Protein AF-A0A524HFK1-F1 (afdb_monomer)

Solvent-accessible surface area (backbone atoms only — not comparable to full-atom values): 11883 Å² total; per-residue (Å²): 108,68,70,57,52,46,50,48,20,26,49,48,4,41,74,68,62,32,41,13,15,41,32,37,36,52,32,77,39,98,92,37,59,93,78,27,61,39,27,43,32,50,29,29,48,73,82,58,77,91,47,66,87,55,83,36,43,26,24,69,42,85,96,58,79,67,44,73,52,61,84,65,45,47,56,31,58,57,32,25,71,80,51,59,68,88,47,64,41,68,42,72,58,85,46,30,89,52,48,65,49,70,30,32,48,41,22,19,33,38,53,37,38,34,14,34,37,86,27,29,41,44,80,43,63,42,26,46,28,21,82,82,66,64,70,87,46,100,88,62,88,67,92,76,80,38,50,54,28,20,52,62,73,44,27,76,70,67,58,13,48,24,70,30,32,78,36,46,90,54,32,29,31,41,35,64,25,46,62,48,33,32,80,39,53,32,66,64,47,50,57,27,40,79,69,58,28,29,29,82,77,48,52,62,78,38,62,88,58,49,43,35,46,38,49,73,73,49,44,76,48,83,130

Secondary structure (DSSP, 8-state):
-HHHHHHHHHHHHHHHTS-EEEEEEEPP-TT-GGGSPEEEEEEEE---GGGTTSTTEEEEPTT---EEPPTTEEEE-SEEE-S-TTS--EEE--SGGGSSSHHHHHHHT-EEEEE-TTS-EE--EEEE--TT-----TT-------SSEE-HHHHHTTS-SEE-S-BGGGTBS-EEPPSEEEEEEHHHHHHHHHTT-TTTTTGGGGGGG-EEE-TTT--EE--

Foldseek 3Di:
DVQVQLLVQLVCLQVVQFKKWWKWAFWDDPVARLVTWIWTFIKTDDPDPVCVVVVAEIEGDPPDDTHTDDNQKAKFAQWFADDDQVDADIDGNDALVQQLDQLSVRQRRTAIWMAHNLSFTDFGKHWYAQPVSDAPDPVDPDPRQRQDEYDPVCSVVNSHTYYTANCVVSNRHIHTHDFKMFMDRSVQQVVCNVVSRNCPRDVVVCPVVIFGADRGNRGTDDD

Nearest PDB structures (foldseek):
  3mx9-assembly1_A  TM=4.654E-01  e=2.182E+00  Chlamydomonas reinhardtii
  3mxa-assembly1_A  TM=4.447E-01  e=2.793E+00  Chlamydomonas reinhardtii
  6bch-assembly4_L  TM=4.814E-01  e=4.044E+00  Leptographium truncatum
  6uvw-assembly2_D  TM=3.886E-01  e=2.971E+00  synthetic construct
  6uwh-assembly1_A  TM=3.329E-01  e=1.603E+00  synthetic construct

Structure (mmCIF, N/CA/C/O backbone):
data_AF-A0A524HFK1-F1
#
_entry.id   AF-A0A524HFK1-F1
#
loop_
_atom_site.group_PDB
_atom_site.id
_atom_site.type_symbol
_atom_site.label_atom_id
_atom_site.label_alt_id
_atom_site.label_comp_id
_atom_site.label_asym_id
_atom_site.label_entity_id
_atom_site.label_seq_id
_atom_site.pdbx_PDB_ins_code
_atom_site.Cartn_x
_atom_site.Cartn_y
_atom_site.Cartn_z
_atom_site.occupancy
_atom_site.B_iso_or_equiv
_atom_site.auth_seq_id
_atom_site.auth_comp_id
_atom_site.auth_asym_id
_atom_site.auth_atom_id
_atom_site.pdbx_PDB_model_num
ATOM 1 N N . MET A 1 1 ? 3.433 -14.443 6.629 1.00 89.56 1 MET A N 1
ATOM 2 C CA . MET A 1 1 ? 3.308 -13.990 5.228 1.00 89.56 1 MET A CA 1
ATOM 3 C C . MET A 1 1 ? 3.997 -12.644 5.014 1.00 89.56 1 MET A C 1
ATOM 5 O O . MET A 1 1 ? 5.022 -12.639 4.350 1.00 89.56 1 MET A O 1
ATOM 9 N N . ILE A 1 2 ? 3.539 -11.553 5.648 1.00 94.19 2 ILE A N 1
ATOM 10 C CA . ILE A 1 2 ? 4.132 -10.204 5.494 1.00 94.19 2 ILE A CA 1
ATOM 11 C C . ILE A 1 2 ? 5.648 -10.192 5.742 1.00 94.19 2 ILE A C 1
ATOM 13 O O . ILE A 1 2 ? 6.402 -9.737 4.892 1.00 94.19 2 ILE A O 1
ATOM 17 N N . SER A 1 3 ? 6.121 -10.795 6.840 1.00 93.00 3 SER A N 1
ATOM 18 C CA . SER A 1 3 ? 7.566 -10.887 7.116 1.00 93.00 3 SER A CA 1
ATOM 19 C C . SER A 1 3 ? 8.365 -11.542 5.982 1.00 93.00 3 SER A C 1
ATOM 21 O O . SER A 1 3 ? 9.475 -11.107 5.709 1.00 93.00 3 SER A O 1
ATOM 23 N N . ALA A 1 4 ? 7.819 -12.567 5.320 1.00 94.31 4 ALA A N 1
ATOM 24 C CA . ALA A 1 4 ? 8.507 -13.257 4.230 1.00 94.31 4 ALA A CA 1
ATOM 25 C C . ALA A 1 4 ? 8.547 -12.401 2.955 1.00 94.31 4 ALA A C 1
ATOM 27 O O . ALA A 1 4 ? 9.568 -12.380 2.267 1.00 94.31 4 ALA A O 1
ATOM 28 N N . ALA A 1 5 ? 7.475 -11.652 2.672 1.00 96.38 5 ALA A N 1
ATOM 29 C CA . ALA A 1 5 ? 7.456 -10.680 1.582 1.00 96.38 5 ALA A CA 1
ATOM 30 C C . ALA A 1 5 ? 8.501 -9.578 1.816 1.00 96.38 5 ALA A C 1
ATOM 32 O O . ALA A 1 5 ? 9.304 -9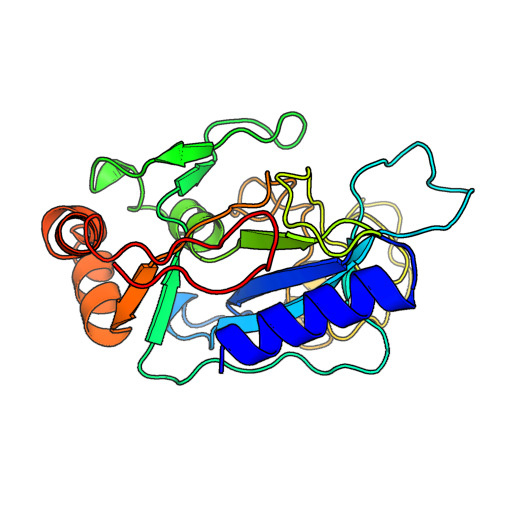.296 0.934 1.00 96.38 5 ALA A O 1
ATOM 33 N N . LEU A 1 6 ? 8.589 -9.034 3.033 1.00 96.44 6 LEU A N 1
ATOM 34 C CA . LEU A 1 6 ? 9.603 -8.032 3.378 1.00 96.44 6 LEU A CA 1
ATOM 35 C C . LEU A 1 6 ? 11.034 -8.573 3.244 1.00 96.44 6 LEU A C 1
ATOM 37 O O . LEU A 1 6 ? 11.890 -7.905 2.668 1.00 96.44 6 LEU A O 1
ATOM 41 N N . THR A 1 7 ? 11.297 -9.802 3.705 1.00 95.62 7 THR A N 1
ATOM 42 C CA . THR A 1 7 ? 12.600 -10.456 3.495 1.00 95.62 7 THR A CA 1
ATOM 43 C C . THR A 1 7 ? 12.908 -10.630 2.007 1.00 95.62 7 THR A C 1
ATOM 45 O O . THR A 1 7 ? 14.026 -10.350 1.584 1.00 95.62 7 THR A O 1
ATOM 48 N N . THR A 1 8 ? 11.920 -11.031 1.205 1.00 96.94 8 THR A N 1
ATOM 49 C CA . THR A 1 8 ? 12.081 -11.209 -0.245 1.00 96.94 8 THR A CA 1
ATOM 50 C C . THR A 1 8 ? 12.392 -9.881 -0.933 1.00 96.94 8 THR A C 1
ATOM 52 O O . THR A 1 8 ? 13.359 -9.805 -1.684 1.00 96.94 8 THR A O 1
ATOM 55 N N . ALA A 1 9 ? 11.661 -8.809 -0.617 1.00 97.50 9 ALA A N 1
ATOM 56 C CA . ALA A 1 9 ? 11.921 -7.476 -1.159 1.00 97.50 9 ALA A CA 1
ATOM 57 C C . ALA A 1 9 ? 13.320 -6.960 -0.792 1.00 97.50 9 ALA A C 1
ATOM 59 O O . ALA A 1 9 ? 14.032 -6.422 -1.638 1.00 97.50 9 ALA A O 1
ATOM 60 N N . ARG A 1 10 ? 13.764 -7.197 0.449 1.00 96.88 10 ARG A N 1
ATOM 61 C CA . ARG A 1 10 ? 15.135 -6.895 0.879 1.00 96.88 10 ARG A CA 1
ATOM 62 C C . ARG A 1 10 ? 16.174 -7.676 0.068 1.00 96.88 10 ARG A C 1
ATOM 64 O O . ARG A 1 10 ? 17.194 -7.108 -0.321 1.00 96.88 10 ARG A O 1
ATOM 71 N N . SER A 1 11 ? 15.931 -8.962 -0.186 1.00 96.50 11 SER A N 1
ATOM 72 C CA . SER A 1 11 ? 16.800 -9.794 -1.024 1.00 96.50 11 SER A CA 1
ATOM 73 C C . SER A 1 11 ? 16.834 -9.320 -2.477 1.00 96.50 11 SER A C 1
ATOM 75 O O . SER A 1 11 ? 17.915 -9.308 -3.059 1.00 96.50 11 SER A O 1
ATOM 77 N N . ILE A 1 12 ? 15.699 -8.891 -3.042 1.00 97.12 12 ILE A N 1
ATOM 78 C CA . ILE A 1 12 ? 15.621 -8.286 -4.381 1.00 97.12 12 ILE A CA 1
ATOM 79 C C . ILE A 1 12 ? 16.493 -7.028 -4.428 1.00 97.12 12 ILE A C 1
ATOM 81 O O . ILE A 1 12 ? 17.389 -6.950 -5.265 1.00 97.12 12 ILE A O 1
ATOM 85 N N . ALA A 1 13 ? 16.324 -6.107 -3.470 1.00 96.38 13 ALA A N 1
ATOM 86 C CA . ALA A 1 13 ? 17.104 -4.870 -3.411 1.00 96.38 13 ALA A CA 1
ATOM 87 C C . ALA A 1 13 ? 18.622 -5.136 -3.394 1.00 96.38 13 ALA A C 1
ATOM 89 O O . ALA A 1 13 ? 19.384 -4.539 -4.155 1.00 96.38 13 ALA A O 1
ATOM 90 N N . ALA A 1 14 ? 19.058 -6.085 -2.559 1.00 95.62 14 ALA A N 1
ATOM 91 C CA . ALA A 1 14 ? 20.465 -6.457 -2.443 1.00 95.62 14 ALA A CA 1
ATOM 92 C C . ALA A 1 14 ? 21.001 -7.196 -3.679 1.00 95.62 14 ALA A C 1
ATOM 94 O O . ALA A 1 14 ? 22.131 -6.956 -4.099 1.00 95.62 14 ALA A O 1
ATOM 95 N N . LYS A 1 15 ? 20.216 -8.096 -4.276 1.00 96.38 15 LYS A N 1
ATOM 96 C CA . LYS A 1 15 ? 20.636 -8.872 -5.451 1.00 96.38 15 LYS A CA 1
ATOM 97 C C . LYS A 1 15 ? 20.756 -7.993 -6.693 1.00 96.38 15 LYS A C 1
ATOM 99 O O . LYS A 1 15 ? 21.693 -8.155 -7.467 1.00 96.38 15 LYS A O 1
ATOM 104 N N . GLU A 1 16 ? 19.808 -7.086 -6.877 1.00 94.69 16 GLU A N 1
ATOM 105 C CA . GLU A 1 16 ? 19.698 -6.256 -8.078 1.00 94.69 16 GLU A CA 1
ATOM 106 C C . GLU A 1 16 ? 20.424 -4.915 -7.938 1.00 94.69 16 GLU A C 1
ATOM 108 O O . GLU A 1 16 ? 20.469 -4.144 -8.890 1.00 94.69 16 GLU A O 1
ATOM 113 N N . GLN A 1 17 ? 21.006 -4.639 -6.762 1.00 93.94 17 GLN A N 1
ATOM 114 C CA . GLN A 1 17 ? 21.729 -3.400 -6.462 1.00 93.94 17 GLN A CA 1
ATOM 115 C C . GLN A 1 17 ? 20.899 -2.138 -6.762 1.00 93.94 17 GLN A C 1
ATOM 117 O O . GLN A 1 17 ? 21.422 -1.110 -7.188 1.00 93.94 17 GLN A O 1
ATOM 122 N N . ARG A 1 18 ? 19.593 -2.202 -6.482 1.00 93.38 18 ARG A N 1
ATOM 123 C CA . ARG A 1 18 ? 18.634 -1.099 -6.650 1.00 93.38 18 ARG A CA 1
ATOM 124 C C . ARG A 1 18 ? 17.660 -1.044 -5.479 1.00 93.38 18 ARG A C 1
ATOM 126 O O . ARG A 1 18 ? 17.595 -1.964 -4.669 1.00 93.38 18 ARG A O 1
ATOM 133 N N . TYR A 1 19 ? 16.925 0.058 -5.355 1.00 95.88 19 TYR A N 1
ATOM 134 C CA . TYR A 1 19 ? 15.867 0.140 -4.350 1.00 95.88 19 TYR A CA 1
ATOM 135 C C . TYR A 1 19 ? 14.745 -0.831 -4.714 1.00 95.88 19 TYR A C 1
ATOM 137 O O . TYR A 1 19 ? 14.301 -0.850 -5.861 1.00 95.88 19 TYR A O 1
ATOM 145 N N . ALA A 1 20 ? 14.277 -1.607 -3.743 1.00 97.44 20 ALA A N 1
ATOM 146 C CA . ALA A 1 20 ? 13.122 -2.482 -3.905 1.00 97.44 20 ALA A CA 1
ATOM 147 C C . ALA A 1 20 ? 12.326 -2.578 -2.607 1.00 97.44 20 ALA A C 1
ATOM 149 O O . ALA A 1 20 ? 12.836 -2.279 -1.528 1.00 97.44 20 ALA A O 1
ATOM 150 N N . GLY A 1 21 ? 11.067 -2.973 -2.696 1.00 97.94 21 GLY A N 1
ATOM 151 C CA . GLY A 1 21 ? 10.149 -2.909 -1.576 1.00 97.94 21 GLY A CA 1
ATOM 152 C C . GLY A 1 21 ? 8.883 -3.717 -1.772 1.00 97.94 21 GLY A C 1
ATOM 153 O O . GLY A 1 21 ? 8.722 -4.447 -2.750 1.00 97.94 21 GLY A O 1
ATOM 154 N N . VAL A 1 22 ? 7.988 -3.571 -0.803 1.00 98.38 22 VAL A N 1
ATOM 155 C CA . VAL A 1 22 ? 6.629 -4.100 -0.865 1.00 98.38 22 VAL A CA 1
ATOM 156 C C . VAL A 1 22 ? 5.674 -2.925 -0.786 1.00 98.38 22 VAL A C 1
ATOM 158 O O . VAL A 1 22 ? 5.734 -2.156 0.174 1.00 98.38 22 VAL A O 1
ATOM 161 N N . ARG A 1 23 ? 4.791 -2.819 -1.774 1.00 98.50 23 ARG A N 1
ATOM 162 C CA . ARG A 1 23 ? 3.624 -1.950 -1.739 1.00 98.50 23 ARG A CA 1
ATOM 163 C C . ARG A 1 23 ? 2.412 -2.731 -1.267 1.00 98.50 23 ARG A C 1
ATOM 165 O O . ARG A 1 23 ? 2.153 -3.833 -1.744 1.00 98.50 23 ARG A O 1
ATOM 172 N N . PHE A 1 24 ? 1.668 -2.142 -0.352 1.00 98.50 24 PHE A N 1
ATOM 173 C CA . PHE A 1 24 ? 0.345 -2.586 0.039 1.00 98.50 24 PHE A CA 1
ATOM 174 C C . PHE A 1 24 ? -0.663 -1.760 -0.742 1.00 98.50 24 PHE A C 1
ATOM 176 O O . PHE A 1 24 ? -0.512 -0.548 -0.801 1.00 98.50 24 PHE A O 1
ATOM 183 N N . GLN A 1 25 ? -1.647 -2.395 -1.376 1.00 98.31 25 GLN A N 1
ATOM 184 C CA . GLN A 1 25 ? -2.718 -1.681 -2.075 1.00 98.31 25 GLN A CA 1
ATOM 185 C C . GLN A 1 25 ? -3.964 -2.563 -2.186 1.00 98.31 25 GLN A C 1
ATOM 187 O O . GLN A 1 25 ? -3.873 -3.782 -2.372 1.00 98.31 25 GLN A O 1
ATOM 192 N N . LEU A 1 26 ? -5.141 -1.951 -2.056 1.00 98.00 26 LEU A N 1
ATOM 193 C CA . LEU A 1 26 ? -6.420 -2.592 -2.358 1.00 98.00 26 LEU A CA 1
ATOM 194 C C . LEU A 1 26 ? -6.607 -2.686 -3.878 1.00 98.00 26 LEU A C 1
ATOM 196 O O . LEU A 1 26 ? -6.371 -1.719 -4.600 1.00 98.00 26 LEU A O 1
ATOM 200 N N . ALA A 1 27 ? -7.047 -3.844 -4.369 1.00 97.06 27 ALA A N 1
ATOM 201 C CA . ALA A 1 27 ? -7.456 -3.971 -5.766 1.00 97.06 27 ALA A CA 1
ATOM 202 C C . ALA A 1 27 ? -8.667 -3.071 -6.068 1.00 97.06 27 ALA A C 1
ATOM 204 O O . ALA A 1 27 ? -9.404 -2.659 -5.168 1.00 97.06 27 ALA A O 1
ATOM 205 N N . TYR A 1 28 ? -8.915 -2.788 -7.343 1.00 94.75 28 TYR A N 1
ATOM 206 C CA . TYR A 1 28 ? -10.147 -2.103 -7.717 1.00 94.75 28 TYR A CA 1
ATOM 207 C C . TYR A 1 28 ? -11.379 -2.989 -7.467 1.00 94.75 28 TYR A C 1
ATOM 209 O O . TYR A 1 28 ? -11.396 -4.177 -7.787 1.00 94.75 28 TYR A O 1
ATOM 217 N N . ASN A 1 29 ? -12.434 -2.397 -6.904 1.00 93.81 29 ASN A N 1
ATOM 218 C CA . ASN A 1 29 ? -13.744 -3.026 -6.789 1.00 93.81 29 ASN A CA 1
ATOM 219 C C . ASN A 1 29 ? -14.843 -1.966 -6.929 1.00 93.81 29 ASN A C 1
ATOM 221 O O . ASN A 1 29 ? -14.969 -1.072 -6.091 1.00 93.81 29 ASN A O 1
ATOM 225 N N . SER A 1 30 ? -15.667 -2.095 -7.970 1.00 91.25 30 SER A N 1
ATOM 226 C CA . SER A 1 30 ? -16.775 -1.175 -8.260 1.00 91.25 30 SER A CA 1
ATOM 227 C C . SER A 1 30 ? -17.871 -1.162 -7.186 1.00 91.25 30 SER A C 1
ATOM 229 O O . SER A 1 30 ? -18.665 -0.229 -7.136 1.00 91.25 30 SER A O 1
ATOM 231 N N . GLN A 1 31 ? -17.908 -2.164 -6.302 1.00 90.44 31 GLN A N 1
ATOM 232 C CA . GLN A 1 31 ? -18.875 -2.289 -5.206 1.00 90.44 31 GLN A CA 1
ATOM 233 C C . GLN A 1 31 ? -18.394 -1.678 -3.880 1.00 90.44 31 GLN A C 1
ATOM 235 O O . GLN A 1 31 ? -19.110 -1.780 -2.876 1.00 90.44 31 GLN A O 1
ATOM 240 N N . GLY A 1 32 ? -17.192 -1.091 -3.859 1.00 89.38 32 GLY A N 1
ATOM 241 C CA . GLY A 1 32 ? -16.603 -0.413 -2.704 1.00 89.38 32 GLY A CA 1
ATOM 242 C C . GLY A 1 32 ? -15.212 -0.938 -2.347 1.00 89.38 32 GLY A C 1
ATOM 243 O O . GLY A 1 32 ? -14.959 -2.145 -2.367 1.00 89.38 32 GLY A O 1
ATOM 244 N N . ILE A 1 33 ? -14.311 -0.028 -1.966 1.00 90.56 33 ILE A N 1
ATOM 245 C CA . ILE A 1 33 ? -12.891 -0.343 -1.756 1.00 90.56 33 ILE A CA 1
ATOM 246 C C . ILE A 1 33 ? -12.661 -1.333 -0.595 1.00 90.56 33 ILE A C 1
ATOM 248 O O . ILE A 1 33 ? -11.840 -2.240 -0.709 1.00 90.56 33 ILE A O 1
ATOM 252 N N . LEU A 1 34 ? -13.469 -1.278 0.473 1.00 91.94 34 LEU A N 1
ATOM 253 C CA . LEU A 1 34 ? -13.407 -2.242 1.587 1.00 91.94 34 LEU A CA 1
ATOM 254 C C . LEU A 1 34 ? -13.951 -3.635 1.250 1.00 91.94 34 LEU A C 1
ATOM 256 O O . LEU A 1 34 ? -13.807 -4.551 2.058 1.00 91.94 34 LEU A O 1
ATOM 260 N N . LYS A 1 35 ? -14.503 -3.855 0.055 1.00 92.69 35 LYS A N 1
ATOM 261 C CA . LYS A 1 35 ? -14.805 -5.205 -0.449 1.00 92.69 35 LYS A CA 1
ATOM 262 C C . LYS A 1 35 ? -13.656 -5.783 -1.279 1.00 92.69 35 LYS A C 1
ATOM 264 O O . LYS A 1 35 ? -13.660 -6.973 -1.582 1.00 92.69 35 LYS A O 1
ATOM 269 N N . ALA A 1 36 ? -12.676 -4.968 -1.668 1.00 95.88 36 ALA A N 1
ATOM 270 C CA . ALA A 1 36 ? -11.548 -5.408 -2.476 1.00 95.88 36 ALA A CA 1
ATOM 271 C C . ALA A 1 36 ? -10.479 -6.119 -1.644 1.00 95.88 36 ALA A C 1
ATOM 273 O O . ALA A 1 36 ? -10.143 -5.692 -0.546 1.00 95.88 36 ALA A O 1
ATOM 274 N N . SER A 1 37 ? -9.867 -7.175 -2.170 1.00 97.50 37 SER A N 1
ATOM 275 C CA . SER A 1 37 ? -8.711 -7.779 -1.496 1.00 97.50 37 SER A CA 1
ATOM 276 C C . SER A 1 37 ? -7.520 -6.810 -1.481 1.00 97.50 37 SER A C 1
ATOM 278 O O . SER A 1 37 ? -7.295 -6.096 -2.458 1.00 97.50 37 SER A O 1
ATOM 280 N N . GLN A 1 38 ? -6.762 -6.787 -0.381 1.00 98.25 38 GLN A N 1
ATOM 281 C CA . GLN A 1 38 ? -5.493 -6.058 -0.305 1.00 98.25 38 GLN A CA 1
ATOM 282 C C . GLN A 1 38 ? -4.353 -6.998 -0.686 1.00 98.25 38 GLN A C 1
ATOM 284 O O . GLN A 1 38 ? -4.383 -8.183 -0.349 1.00 98.25 38 GLN A O 1
ATOM 289 N N . TYR A 1 39 ? -3.352 -6.474 -1.379 1.00 98.69 39 TYR A N 1
ATOM 290 C CA . TYR A 1 39 ? -2.220 -7.246 -1.869 1.00 98.69 39 TYR A CA 1
ATOM 291 C C . TYR A 1 39 ? -0.906 -6.638 -1.407 1.00 98.69 39 TYR A C 1
ATOM 293 O O . TYR A 1 39 ? -0.810 -5.434 -1.191 1.00 98.69 39 TYR A O 1
ATOM 301 N N . MET A 1 40 ? 0.103 -7.494 -1.300 1.00 98.69 40 MET A N 1
ATOM 302 C CA . MET A 1 40 ? 1.511 -7.126 -1.261 1.00 98.69 40 MET A CA 1
ATOM 303 C C . MET A 1 40 ? 2.082 -7.253 -2.667 1.00 98.69 40 MET A C 1
ATOM 305 O O . MET A 1 40 ? 2.048 -8.332 -3.258 1.00 98.69 40 MET A O 1
ATOM 309 N N . ILE A 1 41 ? 2.619 -6.164 -3.189 1.00 98.69 41 ILE A N 1
ATOM 310 C CA . ILE A 1 41 ? 3.130 -6.066 -4.550 1.00 98.69 41 ILE A CA 1
ATOM 311 C C . ILE A 1 41 ? 4.613 -5.743 -4.443 1.00 98.69 41 ILE A C 1
ATOM 313 O O . ILE A 1 41 ? 4.993 -4.761 -3.805 1.00 98.69 41 ILE A O 1
ATOM 317 N N . PHE A 1 42 ? 5.464 -6.582 -5.024 1.00 98.56 42 PHE A N 1
ATOM 318 C CA . PHE A 1 42 ? 6.893 -6.302 -5.051 1.00 98.56 42 PHE A CA 1
ATOM 319 C C . PHE A 1 42 ? 7.156 -5.182 -6.038 1.00 98.56 42 PHE A C 1
ATOM 321 O O . PHE A 1 42 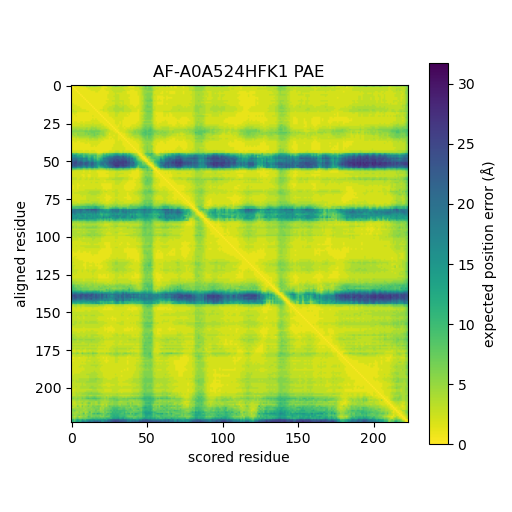? 6.758 -5.285 -7.194 1.00 98.56 42 PHE A O 1
ATOM 328 N N . ILE A 1 43 ? 7.825 -4.130 -5.577 1.00 98.25 43 ILE A N 1
ATOM 329 C CA . ILE A 1 43 ? 8.168 -2.979 -6.405 1.00 98.25 43 ILE A CA 1
ATOM 330 C C . ILE A 1 43 ? 9.671 -2.732 -6.399 1.00 98.25 43 ILE A C 1
ATOM 332 O O . ILE A 1 43 ? 10.335 -2.976 -5.391 1.00 98.25 43 ILE A O 1
ATOM 336 N N . HIS A 1 44 ? 10.215 -2.222 -7.496 1.00 96.12 44 HIS A N 1
ATOM 337 C CA . HIS A 1 44 ? 11.598 -1.762 -7.569 1.00 96.12 44 HIS A CA 1
ATOM 338 C C . HIS A 1 44 ? 11.685 -0.420 -8.275 1.00 96.12 44 HIS A C 1
ATOM 340 O O . HIS A 1 44 ? 10.838 -0.077 -9.095 1.00 96.12 44 HIS A O 1
ATOM 346 N N . LYS A 1 45 ? 12.728 0.333 -7.945 1.00 92.75 45 LYS A N 1
ATOM 347 C CA . LYS A 1 45 ? 13.012 1.599 -8.603 1.00 92.75 45 LYS A CA 1
ATOM 348 C C . LYS A 1 45 ? 13.505 1.347 -10.027 1.00 92.75 45 LYS A C 1
ATOM 350 O O . LYS A 1 45 ? 14.284 0.410 -10.248 1.00 92.75 45 LYS A O 1
ATOM 355 N N . GLU A 1 46 ? 13.065 2.175 -10.966 1.00 82.69 46 GLU A N 1
ATOM 356 C CA . GLU A 1 46 ? 13.588 2.166 -12.332 1.00 82.69 46 GLU A CA 1
ATOM 357 C C . GLU A 1 46 ? 15.060 2.602 -12.353 1.00 82.69 46 GLU A C 1
ATOM 359 O O . GLU A 1 46 ? 15.486 3.486 -11.607 1.00 82.69 46 GLU A O 1
ATOM 364 N N . SER A 1 47 ? 15.850 1.954 -13.203 1.00 68.81 47 SER A N 1
ATOM 365 C CA . SER A 1 47 ? 17.274 2.248 -13.413 1.00 68.81 47 SER A CA 1
ATOM 366 C C . SER A 1 47 ? 17.557 2.859 -14.788 1.00 68.81 47 SER A C 1
ATOM 368 O O . SER A 1 47 ? 18.714 3.078 -15.139 1.00 68.81 47 SER A O 1
ATOM 370 N N . ASN A 1 48 ? 16.521 3.105 -15.590 1.00 62.72 48 ASN A N 1
ATOM 371 C CA . ASN A 1 48 ? 16.651 3.628 -16.937 1.00 62.72 48 ASN A CA 1
ATOM 372 C C . ASN A 1 48 ? 17.221 5.064 -16.930 1.00 62.72 48 ASN A C 1
ATOM 374 O O . ASN A 1 48 ? 16.562 5.989 -16.447 1.00 62.72 48 ASN A O 1
ATOM 378 N N . PRO A 1 49 ? 18.394 5.289 -17.557 1.00 54.25 49 PRO A N 1
ATOM 379 C CA . PRO A 1 49 ? 19.047 6.598 -17.619 1.00 54.25 49 PRO A CA 1
ATOM 380 C C . PRO A 1 49 ? 18.204 7.694 -18.288 1.00 54.25 49 PRO A C 1
ATOM 382 O O . PRO A 1 49 ? 18.481 8.877 -18.114 1.00 54.25 49 PRO A O 1
ATOM 385 N N . LYS A 1 50 ? 17.180 7.329 -19.076 1.00 52.75 50 LYS A N 1
ATOM 386 C CA . LYS A 1 50 ? 16.256 8.295 -19.695 1.00 52.75 50 LYS A CA 1
ATOM 387 C C . LYS A 1 50 ? 15.330 8.974 -18.681 1.00 52.75 50 LYS A C 1
ATOM 389 O O . LYS A 1 50 ? 14.852 10.069 -18.963 1.00 52.75 50 LYS A O 1
ATOM 394 N N . TYR A 1 51 ? 15.105 8.345 -17.528 1.00 52.41 51 TYR A N 1
ATOM 395 C CA . TYR A 1 51 ? 14.217 8.813 -16.461 1.00 52.41 51 TYR A CA 1
ATOM 396 C C . TYR A 1 51 ? 14.989 9.174 -15.185 1.00 52.41 51 TYR A C 1
ATOM 398 O O . TYR A 1 51 ? 14.387 9.342 -14.133 1.00 52.41 51 TYR A O 1
ATOM 406 N N . ASP A 1 52 ? 16.313 9.352 -15.265 1.00 47.22 52 ASP A N 1
ATOM 407 C CA . ASP A 1 52 ? 17.181 9.666 -14.114 1.00 47.22 52 ASP A CA 1
ATOM 408 C C . ASP A 1 52 ? 16.820 11.018 -13.442 1.00 47.22 52 ASP A C 1
ATOM 410 O O . ASP A 1 52 ? 17.221 11.308 -12.316 1.00 47.22 52 ASP A O 1
ATOM 414 N N . SER A 1 53 ? 15.998 11.843 -14.110 1.00 46.50 53 SER A N 1
ATOM 415 C CA . SER A 1 53 ? 15.384 13.065 -13.569 1.00 46.50 53 SER A CA 1
ATOM 416 C C . SER A 1 53 ? 14.036 12.853 -12.853 1.00 46.50 53 SER A C 1
ATOM 418 O O . SER A 1 53 ? 13.571 13.764 -12.167 1.00 46.50 53 SER A O 1
ATOM 420 N N . LEU A 1 54 ? 13.416 11.673 -12.964 1.00 54.84 54 LEU A N 1
ATOM 421 C CA . LEU A 1 54 ? 12.203 11.245 -12.254 1.00 54.84 54 LEU A CA 1
ATOM 422 C C . LEU A 1 54 ? 12.620 10.331 -11.091 1.00 54.84 54 LEU A C 1
ATOM 424 O O . LEU A 1 54 ? 12.418 9.120 -11.095 1.00 54.84 54 LEU A O 1
ATOM 428 N N . SER A 1 55 ? 13.267 10.928 -10.088 1.00 67.56 55 SER A N 1
ATOM 429 C CA . SER A 1 55 ? 14.083 10.242 -9.073 1.00 67.56 55 SER A CA 1
ATOM 430 C C . SER A 1 55 ? 13.370 9.220 -8.176 1.00 67.56 55 SER A C 1
ATOM 432 O O . SER A 1 55 ? 14.050 8.570 -7.380 1.00 67.56 55 SER A O 1
ATOM 434 N N . ASP A 1 56 ? 12.051 9.056 -8.291 1.00 84.31 56 ASP A N 1
ATOM 435 C CA . ASP A 1 56 ? 11.203 8.351 -7.322 1.00 84.31 56 ASP A CA 1
ATOM 436 C C . ASP A 1 56 ? 10.216 7.363 -7.969 1.00 84.31 56 ASP A C 1
ATOM 438 O O . ASP A 1 56 ? 9.248 6.967 -7.322 1.00 84.31 56 ASP A O 1
ATOM 442 N N . GLU A 1 57 ? 10.423 6.977 -9.232 1.00 90.25 57 GLU A N 1
ATOM 443 C CA . GLU A 1 57 ? 9.530 6.051 -9.940 1.00 90.25 57 GLU A CA 1
ATOM 444 C C . GLU A 1 57 ? 9.826 4.579 -9.622 1.00 90.25 57 GLU A C 1
ATOM 446 O O . GLU A 1 57 ? 10.976 4.126 -9.639 1.00 90.25 57 GLU A O 1
ATOM 451 N N . PHE A 1 58 ? 8.762 3.837 -9.314 1.00 94.62 58 PHE A N 1
ATOM 452 C CA . PHE A 1 58 ? 8.788 2.415 -8.997 1.00 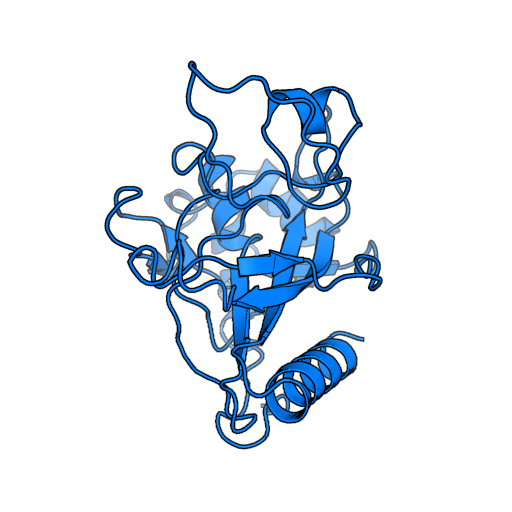94.62 58 PHE A CA 1
ATOM 453 C C . PHE A 1 58 ? 7.809 1.640 -9.884 1.00 94.62 58 PHE A C 1
ATOM 455 O O . PHE A 1 58 ? 6.714 2.116 -10.187 1.00 94.62 58 PHE A O 1
ATOM 462 N N . HIS A 1 59 ? 8.178 0.407 -10.216 1.00 94.31 59 HIS A N 1
ATOM 463 C CA . HIS A 1 59 ? 7.372 -0.522 -11.010 1.00 94.31 59 HIS A CA 1
ATOM 464 C C . HIS A 1 59 ? 7.227 -1.852 -10.288 1.00 94.31 59 HIS A C 1
ATOM 466 O O . HIS A 1 59 ? 8.029 -2.172 -9.406 1.00 94.31 59 HIS A O 1
ATOM 472 N N . ALA A 1 60 ? 6.214 -2.632 -10.665 1.00 96.81 60 ALA A N 1
ATOM 473 C CA . ALA A 1 60 ? 6.107 -4.015 -10.222 1.00 96.81 60 ALA A CA 1
ATOM 474 C C . ALA A 1 60 ? 7.340 -4.818 -10.672 1.00 96.81 60 ALA A C 1
ATOM 476 O O . ALA A 1 60 ? 7.798 -4.666 -11.801 1.00 96.81 60 ALA A O 1
ATOM 477 N N . VAL A 1 61 ? 7.868 -5.678 -9.799 1.00 96.19 61 VAL A N 1
ATOM 478 C CA . VAL A 1 61 ? 8.966 -6.586 -10.159 1.00 96.19 61 VAL A CA 1
ATOM 479 C C . VAL A 1 61 ? 8.477 -7.598 -11.189 1.00 96.19 61 VAL A C 1
ATOM 481 O O . VAL A 1 61 ? 7.523 -8.338 -10.941 1.00 96.19 61 VAL A O 1
ATOM 484 N N . ASP A 1 62 ? 9.169 -7.655 -12.326 1.00 92.69 62 ASP A N 1
ATOM 485 C CA . ASP A 1 62 ? 8.843 -8.566 -13.418 1.00 92.69 62 ASP A CA 1
ATOM 486 C C . ASP A 1 62 ? 8.800 -10.030 -12.963 1.00 92.69 62 ASP A C 1
ATOM 488 O O . ASP A 1 62 ? 9.686 -10.531 -12.266 1.00 92.69 62 ASP A O 1
ATOM 492 N N . GLY A 1 63 ? 7.759 -10.739 -13.403 1.00 93.94 63 GLY A N 1
ATOM 493 C CA . GLY A 1 63 ? 7.592 -12.167 -13.137 1.00 93.94 63 GLY A CA 1
ATOM 494 C C . GLY A 1 63 ? 7.219 -12.519 -11.694 1.00 93.94 63 GLY A C 1
ATOM 495 O O . GLY A 1 63 ? 7.207 -13.705 -11.365 1.00 93.94 63 GLY A O 1
ATOM 496 N N . ILE A 1 64 ? 6.909 -11.537 -10.837 1.00 96.12 64 ILE A N 1
ATOM 497 C CA . ILE A 1 64 ? 6.398 -11.786 -9.485 1.00 96.12 64 ILE A CA 1
ATOM 498 C C . ILE A 1 64 ? 4.950 -11.314 -9.376 1.00 96.12 64 ILE A C 1
ATOM 500 O O . ILE A 1 64 ? 4.658 -10.120 -9.413 1.00 96.12 64 ILE A O 1
ATOM 504 N N . GLU A 1 65 ? 4.038 -12.266 -9.192 1.00 96.56 65 GLU A N 1
ATOM 505 C CA . GLU A 1 65 ? 2.620 -11.966 -9.010 1.00 96.56 65 GLU A CA 1
ATOM 506 C C . GLU A 1 65 ? 2.339 -11.287 -7.652 1.00 96.56 65 GLU A C 1
ATOM 508 O O . GLU A 1 65 ? 2.968 -11.623 -6.637 1.00 96.56 65 GLU A O 1
ATOM 513 N N . PRO A 1 66 ? 1.362 -10.362 -7.591 1.00 98.19 66 PRO A N 1
ATOM 514 C CA . PRO A 1 66 ? 0.885 -9.787 -6.339 1.00 98.19 66 PRO A CA 1
ATOM 515 C C . PRO A 1 66 ? 0.400 -10.851 -5.347 1.00 98.19 66 PRO A C 1
ATOM 517 O O . PRO A 1 66 ? -0.425 -11.707 -5.663 1.00 98.19 66 PRO A O 1
ATOM 520 N N . LEU A 1 67 ? 0.840 -10.750 -4.094 1.00 98.31 67 LEU A N 1
ATOM 521 C CA . LEU A 1 67 ? 0.467 -11.681 -3.033 1.00 98.31 67 LEU A CA 1
ATOM 522 C C . LEU A 1 67 ? -0.761 -11.171 -2.275 1.00 98.31 67 LEU A C 1
ATOM 524 O O . LEU A 1 67 ? -0.676 -10.199 -1.521 1.00 98.31 67 LEU A O 1
ATOM 528 N N . LYS A 1 68 ? -1.902 -11.847 -2.437 1.00 98.25 68 LYS A N 1
ATOM 529 C CA . LYS A 1 68 ? -3.146 -11.527 -1.720 1.00 98.25 68 LYS A CA 1
ATOM 530 C C . LYS A 1 68 ? -2.969 -11.698 -0.206 1.00 98.25 68 LYS A C 1
ATOM 532 O O . LYS A 1 68 ? -2.530 -12.752 0.259 1.00 98.25 68 LYS A O 1
ATOM 537 N N . LEU A 1 69 ? -3.353 -10.685 0.571 1.00 97.88 69 LEU A N 1
ATOM 538 C CA . LEU A 1 69 ? -3.466 -10.806 2.025 1.00 97.88 69 LEU A CA 1
ATOM 539 C C . LEU A 1 69 ? -4.700 -11.644 2.410 1.00 97.88 69 LEU A C 1
ATOM 541 O O . LEU A 1 69 ? -5.695 -11.642 1.679 1.00 97.88 69 LEU A O 1
ATOM 545 N N . PRO A 1 70 ? -4.669 -12.352 3.557 1.00 97.44 70 PRO A N 1
ATOM 546 C CA . PRO A 1 70 ? -5.835 -13.066 4.071 1.00 97.44 70 PRO A CA 1
ATOM 547 C C . PRO A 1 70 ? -7.075 -12.170 4.163 1.00 97.44 70 PRO A C 1
ATOM 549 O O . PRO A 1 70 ? -6.986 -11.022 4.587 1.00 97.44 70 PRO A O 1
ATOM 552 N N . GLU A 1 71 ? -8.246 -12.711 3.824 1.00 95.19 71 GLU A N 1
ATOM 553 C CA . GLU A 1 71 ? -9.493 -11.931 3.753 1.00 95.19 71 GLU A CA 1
ATOM 554 C C . GLU A 1 71 ? -9.950 -11.380 5.106 1.00 95.19 71 GLU A C 1
ATOM 556 O O . GLU A 1 71 ? -10.680 -10.397 5.160 1.00 95.19 71 GLU A O 1
ATOM 561 N N . SER A 1 72 ? -9.499 -11.982 6.206 1.00 96.56 72 SER A N 1
ATOM 562 C CA . SER A 1 72 ? -9.804 -11.520 7.558 1.00 96.56 72 SER A CA 1
ATOM 563 C C . SER A 1 72 ? -8.995 -10.293 7.980 1.00 96.56 72 SER A C 1
ATOM 565 O O . SER A 1 72 ? -9.282 -9.736 9.038 1.00 96.56 72 SER A O 1
ATOM 567 N N . ILE A 1 73 ? -7.979 -9.885 7.208 1.00 96.50 73 ILE A N 1
ATOM 568 C CA . ILE A 1 73 ? -7.095 -8.781 7.582 1.00 96.50 73 ILE A CA 1
ATOM 569 C C . ILE A 1 73 ? -7.026 -7.679 6.526 1.00 96.50 73 ILE A C 1
ATOM 571 O O . ILE A 1 73 ? -7.293 -7.875 5.339 1.00 96.50 73 ILE A O 1
ATOM 575 N N . ILE A 1 74 ? -6.623 -6.505 6.991 1.00 97.38 74 ILE A N 1
ATOM 576 C CA . ILE A 1 74 ? -6.157 -5.382 6.182 1.00 97.38 74 ILE A CA 1
ATOM 577 C C . ILE A 1 74 ? -5.021 -4.704 6.948 1.00 97.38 74 ILE A C 1
ATOM 579 O O . ILE A 1 74 ? -4.983 -4.764 8.176 1.00 97.38 74 ILE A O 1
ATOM 583 N N . VAL A 1 75 ? -4.069 -4.101 6.249 1.00 97.50 75 VAL A N 1
ATOM 584 C CA . VAL A 1 75 ? -2.998 -3.317 6.864 1.00 97.50 75 VAL A CA 1
ATOM 585 C C . VAL A 1 75 ? -3.128 -1.849 6.498 1.00 97.50 75 VAL A C 1
ATOM 587 O O . VAL A 1 75 ? -3.544 -1.510 5.389 1.00 97.50 75 VAL A O 1
ATOM 590 N N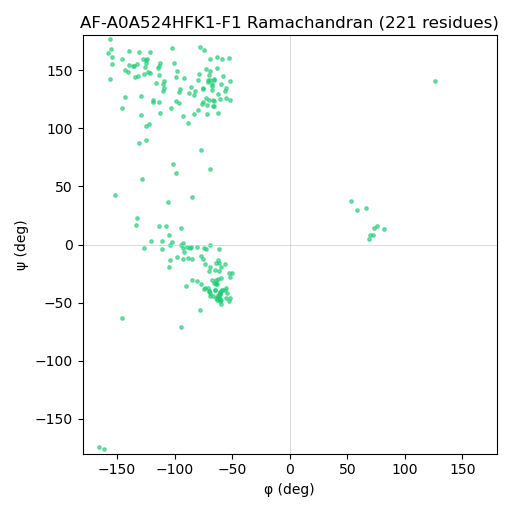 . THR A 1 76 ? -2.758 -0.990 7.438 1.00 96.38 76 THR A N 1
ATOM 591 C CA . THR A 1 76 ? -2.746 0.467 7.280 1.00 96.38 76 THR A CA 1
ATOM 592 C C . THR A 1 76 ? -1.511 1.044 7.956 1.00 96.38 76 THR A C 1
ATOM 594 O O . THR A 1 76 ? -1.026 0.493 8.948 1.00 96.38 76 THR A O 1
ATOM 597 N N . ASP A 1 77 ? -0.983 2.138 7.416 1.00 95.31 77 ASP A N 1
ATOM 598 C CA . ASP A 1 77 ? 0.133 2.870 8.014 1.00 95.31 77 ASP A CA 1
ATOM 599 C C . ASP A 1 77 ? -0.313 3.908 9.065 1.00 95.31 77 ASP A C 1
ATOM 601 O O . ASP A 1 77 ? 0.536 4.521 9.718 1.00 95.31 77 ASP A O 1
ATOM 605 N N . LEU A 1 78 ? -1.631 4.061 9.275 1.00 94.12 78 LEU A N 1
ATOM 606 C CA . LEU A 1 78 ? -2.274 5.051 10.149 1.00 94.12 78 LEU A CA 1
ATOM 607 C C . LEU A 1 78 ? -1.947 6.503 9.790 1.00 94.12 78 LEU A C 1
ATOM 609 O O . LEU A 1 78 ? -1.920 7.385 10.659 1.00 94.12 78 LEU A O 1
ATOM 613 N N . ARG A 1 79 ? -1.683 6.764 8.512 1.00 92.38 79 ARG A N 1
ATOM 614 C CA . ARG A 1 79 ? -1.435 8.106 7.999 1.00 92.38 79 ARG A CA 1
ATOM 615 C C . ARG A 1 79 ? -2.386 8.426 6.863 1.00 92.38 79 ARG A C 1
ATOM 617 O O . ARG A 1 79 ? -2.904 7.532 6.208 1.00 92.38 79 ARG A O 1
ATOM 624 N N . TYR A 1 80 ? -2.595 9.714 6.649 1.00 87.94 80 TYR A N 1
ATOM 625 C CA . TYR A 1 80 ? -3.307 10.231 5.493 1.00 87.94 80 TYR A CA 1
ATOM 626 C C . TYR A 1 80 ? -2.553 11.434 4.922 1.00 87.94 80 TYR A C 1
ATOM 628 O O . TYR A 1 80 ? -1.790 12.120 5.614 1.00 87.94 80 TYR A O 1
ATOM 636 N N . ARG A 1 81 ? -2.726 11.681 3.634 1.00 83.94 81 ARG A N 1
ATOM 637 C CA . ARG A 1 81 ? -2.007 12.699 2.881 1.00 83.94 81 ARG A CA 1
ATOM 638 C C . ARG A 1 81 ? -2.646 14.063 3.052 1.00 83.94 81 ARG A C 1
ATOM 640 O O . ARG A 1 81 ? -3.827 14.247 2.781 1.00 83.94 81 ARG A O 1
ATOM 647 N N . THR A 1 82 ? -1.825 15.046 3.416 1.00 74.25 82 THR A N 1
ATOM 648 C CA . THR A 1 82 ? -2.270 16.435 3.630 1.00 74.25 82 THR A CA 1
ATOM 649 C C . THR A 1 82 ? -1.751 17.412 2.579 1.00 74.25 82 THR A C 1
ATOM 651 O O . THR A 1 82 ? -2.102 18.591 2.594 1.00 74.25 82 THR A O 1
ATOM 654 N N . LYS A 1 83 ? -0.911 16.948 1.642 1.00 65.06 83 LYS A N 1
ATOM 655 C CA . LYS A 1 83 ? -0.248 17.786 0.630 1.00 65.06 83 LYS A CA 1
ATOM 656 C C . LYS A 1 83 ? -0.512 17.328 -0.809 1.00 65.06 83 LYS A C 1
ATOM 658 O O . LYS A 1 83 ? -0.880 16.188 -1.068 1.00 65.06 83 LYS A O 1
ATOM 663 N N . SER A 1 84 ? -0.309 18.270 -1.733 1.00 62.44 84 SER A N 1
ATOM 664 C CA . SER A 1 84 ? -0.420 18.113 -3.193 1.00 62.44 84 SER A CA 1
ATOM 665 C C . SER A 1 84 ? 0.518 17.033 -3.758 1.00 62.44 84 SER A C 1
ATOM 667 O O . SER A 1 84 ? 1.541 16.723 -3.151 1.00 62.44 84 SER A O 1
ATOM 669 N N . GLU A 1 85 ? 0.214 16.531 -4.963 1.00 59.88 85 GLU A N 1
ATOM 670 C CA . GLU A 1 85 ? 0.959 15.485 -5.693 1.00 59.88 85 GLU A CA 1
ATOM 671 C C . GLU A 1 85 ? 2.473 15.732 -5.801 1.00 59.88 85 GLU A C 1
ATOM 673 O O . GLU A 1 85 ? 3.249 14.799 -5.997 1.00 59.88 85 GLU A O 1
ATOM 678 N N . ILE A 1 86 ? 2.890 16.998 -5.710 1.00 61.81 86 ILE A N 1
ATOM 679 C CA . ILE A 1 86 ? 4.276 17.443 -5.895 1.00 61.81 86 ILE A CA 1
ATOM 680 C C . ILE A 1 86 ? 5.120 17.221 -4.629 1.00 61.81 86 ILE A C 1
ATOM 682 O O . ILE A 1 86 ? 6.320 16.967 -4.725 1.00 61.81 86 ILE A O 1
ATOM 686 N N . TYR A 1 87 ? 4.513 17.296 -3.439 1.00 63.62 87 TYR A N 1
ATOM 687 C CA . TYR A 1 87 ? 5.229 17.233 -2.165 1.00 63.62 87 TYR A CA 1
ATOM 688 C C . TYR A 1 87 ? 4.656 16.119 -1.292 1.00 63.62 87 TYR A C 1
ATOM 690 O O . TYR A 1 87 ? 3.620 16.341 -0.661 1.00 63.62 87 TYR A O 1
ATOM 698 N N . PRO A 1 88 ? 5.326 14.953 -1.195 1.00 67.31 88 PRO A N 1
ATOM 699 C CA . PRO A 1 88 ? 4.841 13.873 -0.351 1.00 67.31 88 PRO A CA 1
ATOM 700 C C . PRO A 1 88 ? 4.830 14.353 1.103 1.00 67.31 88 PRO A C 1
ATOM 702 O O . PRO A 1 88 ? 5.864 14.655 1.703 1.00 67.31 88 PRO A O 1
ATOM 705 N N . GLY A 1 89 ? 3.633 14.477 1.660 1.00 68.44 89 GLY A N 1
ATOM 706 C CA . GLY A 1 89 ? 3.402 14.855 3.043 1.00 68.44 89 GLY A CA 1
ATOM 707 C C . GLY A 1 89 ? 2.209 14.082 3.562 1.00 68.44 89 GLY A C 1
ATOM 708 O O . GLY A 1 89 ? 1.146 14.106 2.947 1.00 68.44 89 GLY A O 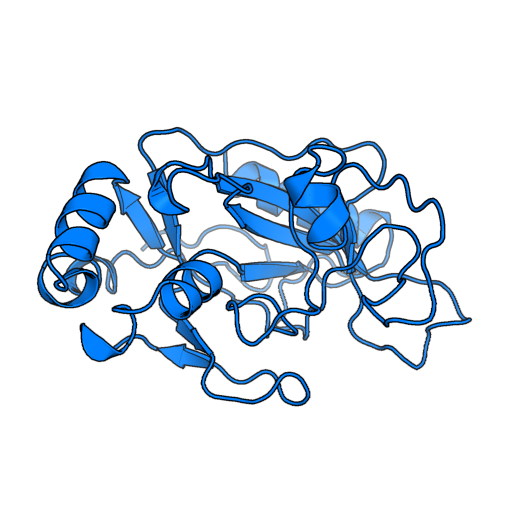1
ATOM 709 N N . SER A 1 90 ? 2.399 13.400 4.682 1.00 82.94 90 SER A N 1
ATOM 710 C CA . SER A 1 90 ? 1.337 12.670 5.357 1.00 82.94 90 SER A CA 1
ATOM 711 C C . SER A 1 90 ? 1.370 12.944 6.848 1.00 82.94 90 SER A C 1
ATOM 713 O O . SER A 1 90 ? 2.442 13.087 7.450 1.00 82.94 90 SER A O 1
ATOM 715 N N . GLU A 1 91 ? 0.189 12.997 7.437 1.00 88.25 91 GLU A N 1
ATOM 716 C CA . GLU A 1 91 ? -0.042 13.201 8.858 1.00 88.25 91 GLU A CA 1
ATOM 717 C C . GLU A 1 91 ? -0.631 11.938 9.470 1.00 88.25 91 GLU A C 1
ATOM 719 O O . GLU A 1 91 ? -1.195 11.102 8.773 1.00 88.25 91 GLU A O 1
ATOM 724 N N . ALA A 1 92 ? -0.452 11.771 10.778 1.00 92.19 92 ALA A N 1
ATOM 725 C CA . ALA A 1 92 ? -1.095 10.677 11.492 1.00 92.19 92 ALA A CA 1
ATOM 726 C C . ALA A 1 92 ? -2.606 10.924 11.566 1.00 92.19 92 ALA A C 1
ATOM 728 O O . ALA A 1 92 ? -3.027 12.057 11.809 1.00 92.19 92 ALA A O 1
ATOM 729 N N . ILE A 1 93 ? -3.393 9.861 11.421 1.00 92.88 93 ILE A N 1
ATOM 730 C CA . ILE A 1 93 ? -4.830 9.879 11.707 1.00 92.88 93 ILE A CA 1
ATOM 731 C C . ILE A 1 93 ? -5.001 10.107 13.213 1.00 92.88 93 ILE A C 1
ATOM 733 O O . ILE A 1 93 ? -4.438 9.362 14.013 1.00 92.88 93 ILE A O 1
ATOM 737 N N . LYS A 1 94 ? -5.736 11.155 13.603 1.00 93.81 94 LYS A N 1
ATOM 738 C CA . LYS A 1 94 ? -5.957 11.529 15.016 1.00 93.81 94 LYS A CA 1
ATOM 739 C C . LYS A 1 94 ? -7.430 11.685 15.390 1.00 93.81 94 LYS A C 1
ATOM 741 O O . LYS A 1 94 ? -7.736 11.947 16.556 1.00 93.81 94 LYS A O 1
ATOM 746 N N . GLY A 1 95 ? -8.321 11.535 14.420 1.00 95.88 95 GLY A N 1
ATOM 747 C CA . GLY A 1 95 ? -9.758 11.700 14.561 1.00 95.88 95 GLY A CA 1
ATOM 748 C C . GLY A 1 95 ? -10.501 10.953 13.461 1.00 95.88 95 GLY A C 1
ATOM 749 O O . GLY A 1 95 ? -9.904 10.522 12.474 1.00 95.88 95 GLY A O 1
ATOM 750 N N . ASP A 1 96 ? -11.807 10.770 13.658 1.00 96.75 96 ASP A N 1
ATOM 751 C CA . ASP A 1 96 ? -12.668 10.127 12.658 1.00 96.75 96 ASP A CA 1
ATOM 752 C C . ASP A 1 96 ? -12.742 10.952 11.361 1.00 96.75 96 ASP A C 1
ATOM 754 O O . ASP A 1 96 ? -12.814 10.378 10.285 1.00 96.75 96 ASP A O 1
ATOM 758 N N . ASP A 1 97 ? -12.625 12.278 11.471 1.00 94.88 97 ASP A N 1
ATOM 759 C CA . ASP A 1 97 ? -12.575 13.266 10.382 1.00 94.88 97 ASP A CA 1
ATOM 760 C C . ASP A 1 97 ? -11.283 13.213 9.547 1.00 94.88 97 ASP A C 1
ATOM 762 O O . ASP A 1 97 ? -11.075 14.028 8.656 1.00 94.88 97 ASP A O 1
ATOM 766 N N . ASN A 1 98 ? -10.347 12.320 9.877 1.00 94.06 98 ASN A N 1
ATOM 767 C CA . ASN A 1 98 ? -9.131 12.095 9.088 1.00 94.06 98 ASN A CA 1
ATOM 768 C C . ASN A 1 98 ? -9.212 10.802 8.261 1.00 94.06 98 ASN A C 1
ATOM 770 O O . ASN A 1 98 ? -8.235 10.429 7.610 1.00 94.06 98 ASN A O 1
ATOM 774 N N . ILE A 1 99 ? -10.325 10.072 8.371 1.00 94.69 99 ILE A N 1
ATOM 775 C CA . ILE A 1 99 ? -10.586 8.818 7.666 1.00 94.69 99 ILE A CA 1
ATOM 776 C C . ILE A 1 99 ? -12.100 8.628 7.463 1.00 94.69 99 ILE A C 1
ATOM 778 O O . ILE A 1 99 ? -12.644 7.541 7.670 1.00 94.69 99 ILE A O 1
ATOM 782 N N . ASP A 1 100 ? -12.805 9.689 7.083 1.00 93.75 100 ASP A N 1
ATOM 783 C CA . ASP A 1 100 ? -14.242 9.657 6.784 1.00 93.75 100 ASP A CA 1
ATOM 784 C C . ASP A 1 100 ? -14.530 9.705 5.276 1.00 93.75 100 ASP A C 1
ATOM 786 O O . ASP A 1 100 ? -15.625 9.338 4.840 1.00 93.75 100 ASP A O 1
ATOM 790 N N . GLU A 1 101 ? -13.530 10.032 4.453 1.00 93.19 101 GLU A N 1
ATOM 791 C CA . GLU A 1 101 ? -13.623 9.979 3.001 1.00 93.19 101 GLU A CA 1
ATOM 792 C C . GLU A 1 101 ? -12.962 8.726 2.398 1.00 93.19 101 GLU A C 1
ATOM 794 O O . GLU A 1 101 ? -12.047 8.102 2.945 1.00 93.19 101 GLU A O 1
ATOM 799 N N . THR A 1 102 ? -13.398 8.343 1.192 1.00 93.12 102 THR A N 1
ATOM 800 C CA . THR A 1 102 ? -12.816 7.194 0.470 1.00 93.12 102 THR A CA 1
ATOM 801 C C . THR A 1 102 ? -11.350 7.425 0.094 1.00 93.12 102 THR A C 1
ATOM 803 O O . THR A 1 102 ? -10.570 6.476 0.098 1.00 93.12 102 THR A O 1
ATOM 806 N N . LYS A 1 103 ? -10.954 8.670 -0.206 1.00 92.62 103 LYS A N 1
ATOM 807 C CA . LYS A 1 103 ? -9.567 9.010 -0.566 1.00 92.62 103 LYS A CA 1
ATOM 808 C C . LYS A 1 103 ? -8.597 8.772 0.600 1.00 92.62 103 LYS A C 1
ATOM 810 O O . LYS A 1 103 ? -7.509 8.257 0.380 1.00 92.62 103 LYS A O 1
ATOM 815 N N . GLU A 1 104 ? -9.003 9.094 1.829 1.00 94.25 104 GLU A N 1
ATOM 816 C CA . GLU A 1 104 ? -8.194 8.898 3.041 1.00 94.25 104 GLU A CA 1
ATOM 817 C C . GLU A 1 104 ? -8.054 7.419 3.361 1.00 94.25 104 GLU A C 1
ATOM 819 O O . GLU A 1 104 ? -6.971 6.948 3.697 1.00 94.25 104 GLU A O 1
ATOM 824 N N . LEU A 1 105 ? -9.141 6.667 3.186 1.00 95.19 105 LEU A N 1
ATOM 825 C CA . LEU A 1 105 ? -9.108 5.224 3.319 1.00 95.19 105 LEU A CA 1
ATOM 826 C C . LEU A 1 105 ? -8.167 4.577 2.289 1.00 95.19 105 LEU A C 1
ATOM 828 O O . LEU A 1 105 ? -7.397 3.683 2.642 1.00 95.19 105 LEU A O 1
ATOM 832 N N . ILE A 1 106 ? -8.233 4.994 1.021 1.00 95.44 106 ILE A N 1
ATOM 833 C CA . ILE A 1 106 ? -7.331 4.490 -0.021 1.00 95.44 106 ILE A CA 1
ATOM 834 C C . ILE A 1 106 ? -5.883 4.820 0.336 1.00 95.44 106 ILE A C 1
ATOM 836 O O . ILE A 1 106 ? -5.052 3.917 0.304 1.00 95.44 106 ILE A O 1
ATOM 840 N N . ASP A 1 107 ? -5.598 6.065 0.714 1.00 93.69 107 ASP A N 1
ATOM 841 C CA . ASP A 1 107 ? -4.246 6.519 1.045 1.00 93.69 107 ASP A CA 1
ATOM 842 C C . ASP A 1 107 ? -3.689 5.769 2.264 1.00 93.69 107 ASP A C 1
ATOM 844 O O . ASP A 1 107 ? -2.628 5.167 2.182 1.00 93.69 107 ASP A O 1
ATOM 848 N N . THR A 1 108 ? -4.446 5.644 3.356 1.00 94.88 108 THR A N 1
ATOM 849 C CA . THR A 1 108 ? -3.952 4.945 4.555 1.00 94.88 108 THR A CA 1
ATOM 850 C C . THR A 1 108 ? -3.795 3.430 4.379 1.00 94.88 108 THR A C 1
ATOM 852 O O . THR A 1 108 ? -3.104 2.767 5.157 1.00 94.88 108 THR A O 1
ATOM 855 N N . THR A 1 109 ? -4.457 2.842 3.377 1.00 96.94 109 THR A N 1
ATOM 856 C CA . THR A 1 109 ? -4.344 1.412 3.029 1.00 96.94 109 THR A CA 1
ATOM 857 C C . THR A 1 109 ? -3.448 1.163 1.815 1.00 96.94 109 THR A C 1
ATOM 859 O O . THR A 1 109 ? -3.275 0.005 1.410 1.00 96.94 109 THR A O 1
ATOM 862 N N . THR A 1 110 ? -2.854 2.229 1.270 1.00 97.12 110 THR A N 1
ATOM 863 C CA . THR A 1 110 ? -1.915 2.188 0.156 1.00 97.12 110 THR A CA 1
ATOM 864 C C . THR A 1 110 ? -0.600 2.820 0.572 1.00 97.12 110 THR A C 1
ATOM 866 O O . THR A 1 110 ? -0.494 4.031 0.670 1.00 97.12 110 THR A O 1
ATOM 869 N N . PHE A 1 111 ? 0.401 1.990 0.845 1.00 96.94 111 PHE A N 1
ATOM 870 C CA . PHE A 1 111 ? 1.704 2.462 1.306 1.00 96.94 111 PHE A CA 1
ATOM 871 C C . PHE A 1 111 ? 2.806 1.469 0.958 1.00 96.94 111 PHE A C 1
ATOM 873 O O . PHE A 1 111 ? 2.556 0.279 0.738 1.00 96.94 111 PHE A O 1
ATOM 880 N N . SER A 1 112 ? 4.049 1.938 0.973 1.00 97.75 112 SER A N 1
ATOM 881 C CA . SER A 1 112 ? 5.216 1.127 0.633 1.00 97.75 112 SER A CA 1
ATOM 882 C C . SER A 1 112 ? 6.235 1.058 1.763 1.00 97.75 112 SER A C 1
ATOM 884 O O . SER A 1 112 ? 6.466 2.026 2.487 1.00 97.75 112 SER A O 1
ATOM 886 N N . ILE A 1 113 ? 6.920 -0.080 1.858 1.00 97.38 113 ILE A N 1
ATOM 887 C CA . ILE A 1 113 ? 8.138 -0.262 2.655 1.00 97.38 113 ILE A CA 1
ATOM 888 C C . ILE A 1 113 ? 9.292 -0.526 1.692 1.00 97.38 113 ILE A C 1
ATOM 890 O O . ILE A 1 113 ? 9.238 -1.481 0.916 1.00 97.38 113 ILE A O 1
ATOM 894 N N . ILE A 1 114 ? 10.342 0.298 1.756 1.00 97.56 114 ILE A N 1
ATOM 895 C CA . ILE A 1 114 ? 11.453 0.286 0.796 1.00 97.56 114 ILE A CA 1
ATOM 896 C C . ILE A 1 114 ? 12.774 -0.102 1.465 1.00 97.56 114 ILE A C 1
ATOM 898 O O . ILE A 1 114 ? 13.126 0.366 2.551 1.00 97.56 114 ILE A O 1
ATOM 902 N N . PHE A 1 115 ? 13.545 -0.919 0.757 1.00 96.94 115 PHE A N 1
ATOM 903 C CA . PHE A 1 115 ? 14.919 -1.290 1.051 1.00 96.94 115 PHE A CA 1
ATOM 904 C C . PHE A 1 115 ? 15.860 -0.669 0.017 1.00 96.94 115 PHE A C 1
ATOM 906 O O . PHE A 1 115 ? 15.589 -0.653 -1.180 1.00 96.94 115 PHE A O 1
ATOM 913 N N . SER A 1 116 ? 16.986 -0.155 0.493 1.00 95.38 116 SER A N 1
ATOM 914 C CA . SER A 1 116 ? 18.082 0.352 -0.335 1.00 95.38 116 SER A CA 1
ATOM 915 C C . SER A 1 116 ? 18.886 -0.789 -0.980 1.00 95.38 116 SER A C 1
ATOM 917 O O . SER A 1 116 ? 18.790 -1.923 -0.504 1.00 95.38 116 SER A O 1
ATOM 919 N N . PRO A 1 117 ? 19.767 -0.504 -1.963 1.00 95.38 117 PRO A N 1
ATOM 920 C CA . PRO A 1 117 ? 20.663 -1.503 -2.570 1.00 95.38 117 PRO A CA 1
ATOM 921 C C . PRO A 1 117 ? 21.516 -2.299 -1.567 1.00 95.38 117 PRO A C 1
ATOM 923 O O . PRO A 1 117 ? 21.931 -3.422 -1.827 1.00 95.38 117 PRO A O 1
ATOM 926 N N . SER A 1 118 ? 21.768 -1.735 -0.382 1.00 94.19 118 SER A N 1
ATOM 927 C CA . SER A 1 118 ? 22.482 -2.411 0.710 1.00 94.19 118 SER A CA 1
ATOM 928 C C . SER A 1 118 ? 21.612 -3.377 1.535 1.00 94.19 118 SER A C 1
ATOM 930 O O . SER A 1 118 ? 22.089 -3.982 2.495 1.00 94.19 118 SER A O 1
ATOM 932 N N . GLY A 1 119 ? 20.317 -3.483 1.226 1.00 93.06 119 GLY A N 1
ATOM 933 C CA . GLY A 1 119 ? 19.328 -4.225 2.006 1.00 93.06 119 GLY A CA 1
ATOM 934 C C . GLY A 1 119 ? 18.922 -3.549 3.322 1.00 93.06 119 GLY A C 1
ATOM 935 O O . GLY A 1 119 ? 18.334 -4.211 4.176 1.00 93.06 119 GLY A O 1
ATOM 936 N N . ARG A 1 120 ? 19.238 -2.261 3.521 1.00 94.06 120 ARG A N 1
ATOM 937 C CA . ARG A 1 120 ? 18.747 -1.467 4.666 1.00 94.06 120 ARG A CA 1
ATOM 938 C C . ARG A 1 120 ? 17.388 -0.870 4.349 1.00 94.06 120 ARG A C 1
ATOM 940 O O . ARG A 1 120 ? 17.239 -0.305 3.266 1.00 94.06 120 ARG A O 1
ATOM 947 N N . MET A 1 121 ? 16.449 -0.940 5.285 1.00 94.62 121 MET A N 1
ATOM 948 C CA . MET A 1 121 ? 15.171 -0.243 5.157 1.00 94.62 121 MET A CA 1
ATOM 949 C C . MET A 1 121 ? 15.399 1.269 5.237 1.00 94.62 121 MET A C 1
ATOM 951 O O . MET A 1 121 ? 16.192 1.743 6.054 1.00 94.62 121 MET A O 1
ATOM 955 N N . VAL A 1 122 ? 14.712 2.017 4.381 1.00 93.56 122 VAL A N 1
ATOM 956 C CA . VAL A 1 122 ? 14.845 3.470 4.258 1.00 93.56 122 VAL A CA 1
ATOM 957 C C . VAL A 1 122 ? 13.483 4.126 4.058 1.00 93.56 122 VAL A C 1
ATOM 959 O O . VAL A 1 122 ? 12.566 3.516 3.514 1.00 93.56 122 VAL A O 1
ATOM 962 N N . ASN A 1 123 ? 13.379 5.398 4.440 1.00 91.69 123 ASN A N 1
ATOM 963 C CA . ASN A 1 123 ? 12.258 6.240 4.036 1.00 91.69 123 ASN A CA 1
ATOM 964 C C . ASN A 1 123 ? 12.610 6.893 2.695 1.00 91.69 123 ASN A C 1
ATOM 966 O O . ASN A 1 123 ? 13.406 7.835 2.645 1.00 91.69 123 ASN A O 1
ATOM 970 N N . HIS A 1 124 ? 12.018 6.398 1.616 1.00 91.75 124 HIS A N 1
ATOM 971 C CA . HIS A 1 124 ? 12.218 6.864 0.250 1.00 91.75 124 HIS A CA 1
ATOM 972 C C . HIS A 1 124 ? 10.921 7.480 -0.278 1.00 91.75 124 HIS A C 1
ATOM 974 O O . HIS A 1 124 ? 9.834 7.135 0.173 1.00 91.75 124 HIS A O 1
ATOM 980 N N . ASP A 1 125 ? 11.035 8.423 -1.200 1.00 91.81 125 ASP A N 1
ATOM 981 C CA . ASP A 1 125 ? 9.876 8.916 -1.938 1.00 91.81 125 ASP A CA 1
ATOM 982 C C . ASP A 1 125 ? 9.468 7.861 -2.977 1.00 91.81 125 ASP A C 1
ATOM 984 O O . ASP A 1 125 ? 10.327 7.311 -3.660 1.00 91.81 125 ASP A O 1
ATOM 988 N N . VAL A 1 126 ? 8.187 7.534 -3.087 1.00 92.81 126 VAL A N 1
ATOM 989 C CA . VAL A 1 126 ? 7.708 6.456 -3.960 1.00 92.81 126 VAL A CA 1
ATOM 990 C C . VAL A 1 126 ? 6.585 6.987 -4.831 1.00 92.81 126 VAL A C 1
ATOM 992 O O . VAL A 1 126 ? 5.620 7.554 -4.327 1.00 92.81 126 VAL A O 1
ATOM 995 N N . ARG A 1 127 ? 6.710 6.792 -6.141 1.00 93.25 127 ARG A N 1
ATOM 996 C CA . ARG A 1 127 ? 5.632 6.952 -7.110 1.00 93.25 127 ARG A CA 1
ATOM 997 C C . ARG A 1 127 ? 5.561 5.699 -7.965 1.00 93.25 127 ARG A C 1
ATOM 999 O O . ARG A 1 127 ? 6.465 5.433 -8.750 1.00 93.25 127 ARG A O 1
ATOM 1006 N N . VAL A 1 128 ? 4.501 4.924 -7.807 1.00 94.56 128 VAL A N 1
ATOM 1007 C CA . VAL A 1 128 ? 4.310 3.688 -8.557 1.00 94.56 128 VAL A CA 1
ATOM 1008 C C . VAL A 1 128 ? 3.622 3.957 -9.888 1.00 94.56 128 VAL A C 1
ATOM 1010 O O . VAL A 1 128 ? 2.589 4.626 -9.940 1.00 94.56 128 VAL A O 1
ATOM 1013 N N . ARG A 1 129 ? 4.186 3.415 -10.968 1.00 92.31 129 ARG A N 1
ATOM 1014 C CA . ARG A 1 129 ? 3.652 3.514 -12.329 1.00 92.31 129 ARG A CA 1
ATOM 1015 C C . ARG A 1 129 ? 3.596 2.161 -13.019 1.00 92.31 129 ARG A C 1
ATOM 1017 O O . ARG A 1 129 ? 4.228 1.203 -12.575 1.00 92.31 129 ARG A O 1
ATOM 1024 N N . ASN A 1 130 ? 2.851 2.112 -14.124 1.00 91.88 130 ASN A N 1
ATOM 1025 C CA . ASN A 1 130 ? 2.940 1.003 -15.070 1.00 91.88 130 ASN A CA 1
ATOM 1026 C C . ASN A 1 130 ? 4.391 0.764 -15.518 1.00 91.88 130 ASN A C 1
ATOM 1028 O O . ASN A 1 130 ? 5.235 1.654 -15.406 1.00 91.88 130 ASN A O 1
ATOM 1032 N N . ARG A 1 131 ? 4.666 -0.429 -16.039 1.00 89.00 131 ARG A N 1
ATOM 1033 C CA . ARG A 1 131 ? 5.980 -0.901 -16.500 1.00 89.00 131 ARG A CA 1
ATOM 1034 C C . ARG A 1 131 ? 6.690 0.040 -17.477 1.00 89.00 131 ARG A C 1
ATOM 1036 O O . ARG A 1 131 ? 7.914 0.047 -17.513 1.00 89.00 131 ARG A O 1
ATOM 1043 N N . ASP A 1 132 ? 5.944 0.833 -18.240 1.00 84.62 132 ASP A N 1
ATOM 1044 C CA . ASP A 1 132 ? 6.496 1.763 -19.228 1.00 84.62 132 ASP A CA 1
ATOM 1045 C C . ASP A 1 132 ? 6.800 3.156 -18.633 1.00 84.62 132 ASP A C 1
ATOM 1047 O O . ASP A 1 132 ? 7.300 4.042 -19.327 1.00 84.62 132 ASP A O 1
ATOM 1051 N N . GLY A 1 133 ? 6.496 3.380 -17.347 1.00 84.56 133 GLY A N 1
ATOM 1052 C CA . GLY A 1 133 ? 6.698 4.659 -16.654 1.00 84.56 133 GLY A CA 1
ATOM 1053 C C . GLY A 1 133 ? 5.772 5.783 -17.111 1.00 84.56 133 GLY A C 1
ATOM 1054 O O . GLY A 1 133 ? 5.914 6.936 -16.688 1.00 84.56 133 GLY A O 1
ATOM 1055 N N . GLU A 1 134 ? 4.780 5.471 -17.945 1.00 84.44 134 GLU A N 1
ATOM 1056 C CA . GLU A 1 134 ? 3.909 6.484 -18.519 1.00 84.44 134 GLU A CA 1
ATOM 1057 C C . GLU A 1 134 ? 2.902 7.000 -17.491 1.00 84.44 134 GLU A C 1
ATOM 1059 O O . GLU A 1 134 ? 2.085 6.250 -16.947 1.00 84.44 134 GLU A O 1
ATOM 1064 N N . GLY A 1 135 ? 2.921 8.314 -17.267 1.00 83.69 135 GLY A N 1
ATOM 1065 C CA . GLY A 1 135 ? 1.884 8.973 -16.486 1.00 83.69 135 GLY A CA 1
ATOM 1066 C C . GLY A 1 135 ? 0.530 8.988 -17.203 1.00 83.69 135 GLY A C 1
ATOM 1067 O O . GL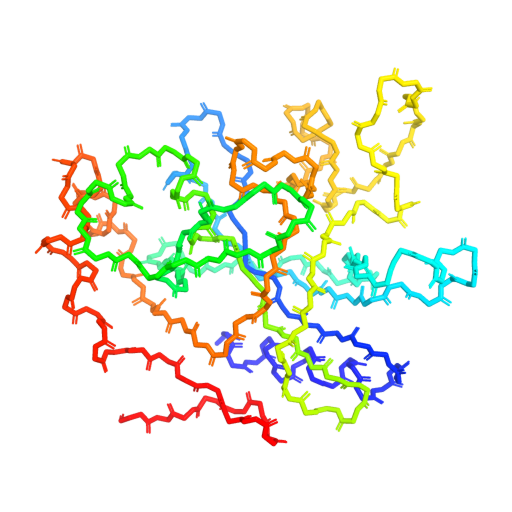Y A 1 135 ? 0.445 8.861 -18.432 1.00 83.69 135 GLY A O 1
ATOM 1068 N N . ASP A 1 136 ? -0.547 9.174 -16.445 1.00 82.56 136 ASP A N 1
ATOM 1069 C CA . ASP A 1 136 ? -1.876 9.400 -17.012 1.00 82.56 136 ASP A CA 1
ATOM 1070 C C . ASP A 1 136 ? -2.031 10.843 -17.517 1.00 82.56 136 ASP A C 1
ATOM 1072 O O . ASP A 1 136 ? -2.550 11.726 -16.835 1.00 82.56 136 ASP A O 1
ATOM 1076 N N . TYR A 1 137 ? -1.523 11.091 -18.727 1.00 75.19 137 TYR A N 1
ATOM 1077 C CA . TYR A 1 137 ? -1.685 12.356 -19.439 1.00 75.19 137 TYR A CA 1
ATOM 1078 C C . TYR A 1 137 ? -2.638 12.184 -20.636 1.00 75.19 137 TYR A C 1
ATOM 1080 O O . TYR A 1 137 ? -2.505 11.198 -21.367 1.00 75.19 137 TYR A O 1
ATOM 1088 N N . PRO A 1 138 ? -3.525 13.161 -20.923 1.00 65.44 138 PRO A N 1
ATOM 1089 C CA . PRO A 1 138 ? -4.526 13.072 -21.997 1.00 65.44 138 PRO A CA 1
ATOM 1090 C C . PRO A 1 138 ? -3.977 12.795 -23.406 1.00 65.44 138 PRO A C 1
ATOM 1092 O O . PRO A 1 138 ? -4.738 12.452 -24.303 1.00 65.44 138 PRO A O 1
ATOM 1095 N N . SER A 1 139 ? -2.675 12.988 -23.631 1.00 58.94 139 SER A N 1
ATOM 1096 C CA . SER A 1 139 ? -2.033 12.891 -24.944 1.00 58.94 139 SER A CA 1
ATOM 1097 C C . SER A 1 139 ? -1.421 11.521 -25.265 1.00 58.94 139 SER A C 1
ATOM 1099 O O . SER A 1 139 ? -0.864 11.371 -26.348 1.00 58.94 139 SER A O 1
ATOM 1101 N N . TYR A 1 140 ? -1.493 10.542 -24.356 1.00 58.78 140 TYR A N 1
ATOM 1102 C CA . TYR A 1 140 ? -0.866 9.225 -24.521 1.00 58.78 140 TYR A CA 1
ATOM 1103 C C . TYR A 1 140 ? -1.865 8.099 -24.216 1.00 58.78 140 TYR A C 1
ATOM 1105 O O . TYR A 1 140 ? -1.941 7.614 -23.088 1.00 58.78 140 TYR A O 1
ATOM 1113 N N . ASP A 1 141 ? -2.633 7.662 -25.217 1.00 58.91 141 ASP A N 1
ATOM 1114 C CA . ASP A 1 141 ? -3.348 6.372 -25.173 1.00 58.91 141 ASP A CA 1
ATOM 1115 C C . ASP A 1 141 ? -2.535 5.328 -25.944 1.00 58.91 141 ASP A C 1
ATOM 1117 O O . ASP A 1 141 ? -2.942 4.808 -26.982 1.00 58.91 141 ASP A O 1
ATOM 1121 N N . ASN A 1 142 ? -1.316 5.084 -25.464 1.00 63.72 142 ASN A N 1
ATOM 1122 C CA . ASN A 1 142 ? -0.530 3.953 -25.929 1.00 63.72 142 ASN A CA 1
ATOM 1123 C C . ASN A 1 142 ? -1.197 2.659 -25.429 1.00 63.72 142 ASN A C 1
ATOM 1125 O O . ASN A 1 142 ? -1.820 2.638 -24.361 1.00 63.72 142 ASN A O 1
ATOM 1129 N N . GLU A 1 143 ? -1.071 1.563 -26.184 1.00 66.31 143 GLU A N 1
ATOM 1130 C CA . GLU A 1 143 ? -1.500 0.226 -25.749 1.00 66.31 143 GLU A CA 1
ATOM 1131 C C . GLU A 1 143 ? -0.595 -0.303 -24.616 1.00 66.31 143 GLU A C 1
ATOM 1133 O O . GLU A 1 143 ? 0.116 -1.292 -24.777 1.00 66.31 143 GLU A O 1
ATOM 1138 N N . ILE A 1 144 ? -0.606 0.353 -23.456 1.00 72.62 144 ILE A N 1
ATOM 1139 C CA . ILE A 1 144 ? 0.098 -0.104 -22.259 1.00 72.62 144 ILE A CA 1
ATOM 1140 C C . ILE A 1 144 ? -0.651 -1.319 -21.716 1.00 72.62 144 ILE A C 1
ATOM 1142 O O . ILE A 1 144 ? -1.782 -1.204 -21.229 1.00 72.62 144 ILE A O 1
ATOM 1146 N N . ARG A 1 145 ? -0.011 -2.486 -21.788 1.00 76.69 145 ARG A N 1
ATOM 1147 C CA . ARG A 1 145 ? -0.556 -3.771 -21.320 1.00 76.69 145 ARG A CA 1
ATOM 1148 C C . ARG A 1 145 ? 0.095 -4.239 -20.021 1.00 76.69 145 ARG A C 1
ATOM 1150 O O . ARG A 1 145 ? 0.334 -5.428 -19.844 1.00 76.69 145 ARG A O 1
ATOM 1157 N N . ASP A 1 146 ? 0.410 -3.310 -19.123 1.00 89.12 146 ASP A N 1
ATOM 1158 C CA . ASP A 1 146 ? 0.760 -3.694 -17.759 1.00 89.12 146 ASP A CA 1
ATOM 1159 C C . ASP A 1 146 ? -0.504 -4.167 -17.032 1.00 89.12 146 ASP A C 1
ATOM 1161 O O . ASP A 1 146 ? -1.480 -3.422 -16.916 1.00 89.12 146 ASP A O 1
ATOM 1165 N N . GLU A 1 147 ? -0.475 -5.420 -16.587 1.00 94.06 147 GLU A N 1
ATOM 1166 C CA . GLU A 1 147 ? -1.560 -6.107 -15.887 1.00 94.06 147 GLU A CA 1
ATOM 1167 C C . GLU A 1 147 ? -1.541 -5.829 -14.371 1.00 94.06 147 GLU A C 1
ATOM 1169 O O . GLU A 1 147 ? -2.510 -6.121 -13.665 1.00 94.06 147 GLU A O 1
ATOM 1174 N N . ILE A 1 148 ? -0.457 -5.248 -13.841 1.00 96.88 148 ILE A N 1
ATOM 1175 C CA . ILE A 1 148 ? -0.316 -4.961 -12.410 1.00 96.88 148 ILE A CA 1
ATOM 1176 C C . ILE A 1 148 ? -0.756 -3.533 -12.107 1.00 96.88 148 ILE A C 1
ATOM 1178 O O . ILE A 1 148 ? -1.810 -3.345 -11.498 1.00 96.88 148 ILE A O 1
ATOM 1182 N N . PHE A 1 149 ? 0.023 -2.536 -12.533 1.00 96.44 149 PHE A N 1
ATOM 1183 C CA . PHE A 1 149 ? -0.282 -1.120 -12.324 1.00 96.44 149 PHE A CA 1
ATOM 1184 C C . PHE A 1 149 ? -0.637 -0.462 -13.643 1.00 96.44 149 PHE A C 1
ATOM 1186 O O . PHE A 1 149 ? 0.082 -0.611 -14.625 1.00 96.44 149 PHE A O 1
ATOM 1193 N N . ASN A 1 150 ? -1.733 0.291 -13.682 1.00 94.50 150 ASN A N 1
ATOM 1194 C CA . ASN A 1 150 ? -2.115 0.991 -14.901 1.00 94.50 150 ASN A CA 1
ATOM 1195 C C . ASN A 1 150 ? -3.004 2.208 -14.614 1.00 94.50 150 ASN A C 1
ATOM 1197 O O . ASN A 1 150 ? -3.389 2.493 -13.473 1.00 94.50 150 ASN A O 1
ATOM 1201 N N . LYS A 1 151 ? -3.337 2.927 -15.684 1.00 93.12 151 LYS A N 1
ATOM 1202 C CA . LYS A 1 151 ? -4.276 4.046 -15.687 1.00 93.12 151 LYS A CA 1
ATOM 1203 C C . LYS A 1 151 ? -5.676 3.571 -15.292 1.00 93.12 151 LYS A C 1
ATOM 1205 O O . LYS A 1 151 ? -6.074 2.436 -15.574 1.00 93.12 151 LYS A O 1
ATOM 1210 N N . MET A 1 152 ? -6.458 4.468 -14.702 1.00 92.19 152 MET A N 1
ATOM 1211 C CA . MET A 1 152 ? -7.796 4.217 -14.175 1.00 92.19 152 MET A CA 1
ATOM 1212 C C . MET A 1 152 ? -8.702 3.548 -15.204 1.00 92.19 152 MET A C 1
ATOM 1214 O O . MET A 1 152 ? -9.335 2.544 -14.893 1.00 92.19 152 MET A O 1
ATOM 1218 N N . ALA A 1 153 ? -8.708 4.037 -16.447 1.00 91.62 153 ALA A N 1
ATOM 1219 C CA . ALA A 1 153 ? -9.518 3.460 -17.517 1.00 91.62 153 ALA A CA 1
ATOM 1220 C C . ALA A 1 153 ? -9.192 1.979 -17.788 1.00 91.62 153 ALA A C 1
ATOM 1222 O O . ALA A 1 153 ? -10.103 1.183 -18.007 1.00 91.62 153 ALA A O 1
ATOM 1223 N N . LYS A 1 154 ? -7.911 1.588 -17.740 1.00 92.81 154 LYS A N 1
ATOM 1224 C CA . LYS A 1 154 ? -7.483 0.201 -17.984 1.00 92.81 154 LYS A CA 1
ATOM 1225 C C . LYS A 1 154 ? -7.820 -0.700 -16.790 1.00 92.81 154 LYS A C 1
ATOM 1227 O O . LYS A 1 154 ? -8.290 -1.817 -16.985 1.00 92.81 154 LYS A O 1
ATOM 1232 N N . VAL A 1 155 ? -7.668 -0.200 -15.564 1.00 94.50 155 VAL A N 1
ATOM 1233 C CA . VAL A 1 155 ? -8.045 -0.932 -14.340 1.00 94.50 155 VAL A CA 1
ATOM 1234 C C . VAL A 1 155 ? -9.560 -1.138 -14.252 1.00 94.50 155 VAL A C 1
ATOM 1236 O O . VAL A 1 155 ? -10.021 -2.247 -13.996 1.00 94.50 155 VAL A O 1
ATOM 1239 N N . VAL A 1 156 ? -10.357 -0.104 -14.545 1.00 93.88 156 VAL A N 1
ATOM 1240 C CA . VAL A 1 156 ? -11.828 -0.202 -14.592 1.00 93.88 156 VAL A CA 1
ATOM 1241 C C . VAL A 1 156 ? -12.290 -1.170 -15.685 1.00 93.88 156 VAL A C 1
ATOM 1243 O O . VAL A 1 156 ? -13.270 -1.887 -15.492 1.00 93.88 156 VAL A O 1
ATOM 1246 N N . ALA A 1 157 ? -11.567 -1.241 -16.806 1.00 92.69 157 ALA A N 1
ATOM 1247 C CA . ALA A 1 157 ? -11.809 -2.213 -17.871 1.00 92.69 157 ALA A CA 1
ATOM 1248 C C . ALA A 1 157 ? -11.346 -3.647 -17.533 1.00 92.69 157 ALA A C 1
ATOM 1250 O O . ALA A 1 157 ? -11.549 -4.550 -18.343 1.00 92.69 157 ALA A O 1
ATOM 1251 N N . GLY A 1 158 ? -10.725 -3.873 -16.369 1.00 92.25 158 GLY A N 1
ATOM 1252 C CA . GLY A 1 158 ? -10.224 -5.184 -15.947 1.00 92.25 158 GLY A CA 1
ATOM 1253 C C . GLY A 1 158 ? -8.930 -5.626 -16.638 1.00 92.25 158 GLY A C 1
ATOM 1254 O O . GLY A 1 158 ? -8.599 -6.805 -16.590 1.00 92.25 158 GLY A O 1
ATOM 1255 N N . ILE A 1 159 ? -8.207 -4.704 -17.283 1.00 92.44 159 ILE A N 1
ATOM 1256 C CA . ILE A 1 159 ? -6.914 -4.978 -17.936 1.00 92.44 159 ILE A CA 1
ATOM 1257 C C . ILE A 1 159 ? -5.794 -5.065 -16.897 1.00 92.44 159 ILE A C 1
ATOM 1259 O O . ILE A 1 159 ? -4.861 -5.841 -17.065 1.00 92.44 159 ILE A O 1
ATOM 1263 N N . ALA A 1 160 ? -5.890 -4.272 -15.830 1.00 95.00 160 ALA A N 1
ATOM 1264 C CA . ALA A 1 160 ? -4.903 -4.228 -14.762 1.00 95.00 160 ALA A CA 1
ATOM 1265 C C . ALA A 1 160 ? -5.561 -4.288 -13.387 1.00 95.00 160 ALA A C 1
ATOM 1267 O O . ALA A 1 160 ? -6.717 -3.891 -13.228 1.00 95.00 160 ALA A O 1
ATOM 1268 N N . MET A 1 161 ? -4.823 -4.759 -12.382 1.00 95.94 161 MET A N 1
ATOM 1269 C CA . MET A 1 161 ?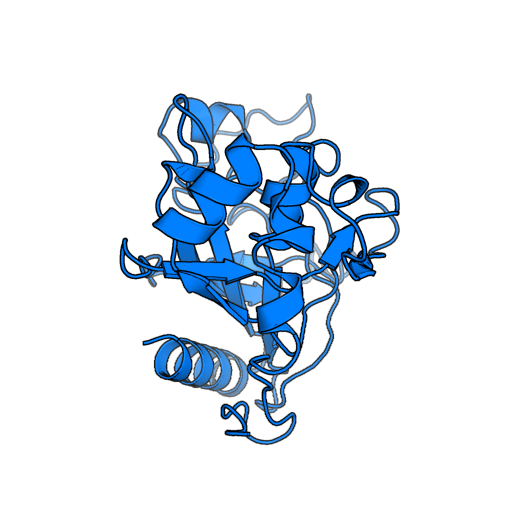 -5.385 -4.975 -11.047 1.00 95.94 161 MET A CA 1
ATOM 1270 C C . MET A 1 161 ? -5.383 -3.720 -10.161 1.00 95.94 161 MET A C 1
ATOM 1272 O O . MET A 1 161 ? -6.276 -3.558 -9.321 1.00 95.94 161 MET A O 1
ATOM 1276 N N . PHE A 1 162 ? -4.407 -2.827 -10.346 1.00 97.62 162 PHE A N 1
ATOM 1277 C CA . PHE A 1 162 ? -4.177 -1.677 -9.475 1.00 97.62 162 PHE A CA 1
ATOM 1278 C C . PHE A 1 162 ? -3.999 -0.373 -10.242 1.00 97.62 162 PHE A C 1
ATOM 1280 O O . PHE A 1 162 ? -3.380 -0.312 -11.303 1.00 97.62 162 PHE A O 1
ATOM 1287 N N . TYR A 1 163 ? -4.493 0.704 -9.644 1.00 96.50 163 TYR A N 1
ATOM 1288 C CA . TYR A 1 163 ? -4.223 2.060 -10.103 1.00 96.50 163 TYR A CA 1
ATOM 1289 C C . TYR A 1 163 ? -2.772 2.470 -9.825 1.00 96.50 163 TYR A C 1
ATOM 1291 O O . TYR A 1 163 ? -2.244 2.164 -8.752 1.00 96.50 163 TYR A O 1
ATOM 1299 N N . GLN A 1 164 ? -2.174 3.205 -10.764 1.00 95.06 164 GLN A N 1
ATOM 1300 C CA . GLN A 1 164 ? -0.909 3.926 -10.580 1.00 95.06 164 GLN A CA 1
ATOM 1301 C C . GLN A 1 164 ? -1.066 5.251 -9.803 1.00 95.06 164 GLN A C 1
ATOM 1303 O O . GLN A 1 164 ? -2.178 5.731 -9.595 1.00 95.06 164 GLN A O 1
ATOM 1308 N N . ASP A 1 165 ? 0.051 5.865 -9.407 1.00 93.44 165 ASP A N 1
ATOM 1309 C CA . ASP A 1 165 ? 0.130 7.038 -8.517 1.00 93.44 165 ASP A CA 1
ATOM 1310 C C . ASP A 1 165 ? -0.024 8.406 -9.234 1.00 93.44 165 ASP A C 1
ATOM 1312 O O . ASP A 1 165 ? 0.686 9.380 -8.941 1.00 93.44 165 ASP A O 1
ATOM 1316 N N . ASP A 1 166 ? -0.947 8.506 -10.191 1.00 90.44 166 ASP A N 1
ATOM 1317 C CA . ASP A 1 166 ? -1.287 9.769 -10.876 1.00 90.44 166 ASP A CA 1
ATOM 1318 C C . ASP A 1 166 ? -2.662 10.328 -10.454 1.00 90.44 166 ASP A C 1
ATOM 1320 O O . ASP A 1 166 ? -3.225 11.194 -11.118 1.00 90.44 166 ASP A O 1
ATOM 1324 N N . TYR A 1 167 ? -3.218 9.840 -9.343 1.00 91.50 167 TYR A N 1
ATOM 1325 C CA . TYR A 1 167 ? -4.560 10.166 -8.861 1.00 91.50 167 TYR A CA 1
ATOM 1326 C C . TYR A 1 167 ? -4.525 10.621 -7.397 1.00 91.50 167 TYR A C 1
ATOM 1328 O O . TYR A 1 167 ? -5.196 10.036 -6.541 1.00 91.50 167 TYR A O 1
ATOM 1336 N N . ALA A 1 168 ? -3.754 11.662 -7.053 1.00 89.12 168 ALA A N 1
ATOM 1337 C CA . ALA A 1 168 ? -3.607 12.040 -5.642 1.00 89.12 168 ALA A CA 1
ATOM 1338 C C . ALA A 1 168 ? -4.936 12.474 -5.003 1.00 89.12 168 ALA A C 1
ATOM 1340 O O . ALA A 1 168 ? -5.143 12.237 -3.816 1.00 89.12 168 ALA A O 1
ATOM 1341 N N . GLY A 1 169 ? -5.861 13.038 -5.791 1.00 88.19 169 GLY A N 1
ATOM 1342 C CA . GLY A 1 169 ? -7.229 13.340 -5.346 1.00 88.19 169 GLY A CA 1
ATOM 1343 C C . GLY A 1 169 ? -8.043 12.106 -4.923 1.00 88.19 169 GLY A C 1
ATOM 1344 O O . GLY A 1 169 ? -9.040 12.249 -4.224 1.00 88.19 169 GLY A O 1
ATOM 1345 N N . TYR A 1 170 ? -7.596 10.905 -5.297 1.00 89.94 170 TYR A N 1
ATOM 1346 C CA . TYR A 1 170 ? -8.164 9.613 -4.904 1.00 89.94 170 TYR A CA 1
ATOM 1347 C C . TYR A 1 170 ? -7.321 8.885 -3.843 1.00 89.94 170 TYR A C 1
ATOM 1349 O O . TYR A 1 170 ? -7.589 7.723 -3.558 1.00 89.94 170 TYR A O 1
ATOM 1357 N N . GLY A 1 171 ? -6.300 9.535 -3.273 1.00 89.94 171 GLY A N 1
ATOM 1358 C CA . GLY A 1 171 ? -5.377 8.907 -2.321 1.00 89.94 171 GLY A CA 1
ATOM 1359 C C . GLY A 1 171 ? -4.256 8.087 -2.970 1.00 89.94 171 GLY A C 1
ATOM 1360 O O . GLY A 1 171 ? -3.592 7.317 -2.292 1.00 89.94 171 GLY A O 1
ATOM 1361 N N . LEU A 1 172 ? -4.034 8.228 -4.284 1.00 92.50 172 LEU A N 1
ATOM 1362 C CA . LEU A 1 172 ? -3.064 7.433 -5.049 1.00 92.50 172 LEU A CA 1
ATOM 1363 C C . LEU A 1 172 ? -2.096 8.346 -5.782 1.00 92.50 172 LEU A C 1
ATOM 1365 O O . LEU A 1 172 ? -2.327 8.795 -6.897 1.00 92.50 172 LEU A O 1
ATOM 1369 N N . GLY A 1 173 ? -1.000 8.675 -5.127 1.00 90.56 173 GLY A N 1
ATOM 1370 C CA . GLY A 1 173 ? 0.002 9.584 -5.669 1.00 90.56 173 GLY A CA 1
ATOM 1371 C C . GLY A 1 173 ? 1.315 9.416 -4.935 1.00 90.56 173 GLY A C 1
ATOM 1372 O O . GLY A 1 173 ? 1.410 8.563 -4.055 1.00 90.56 173 GLY A O 1
ATOM 1373 N N . LYS A 1 174 ? 2.296 10.255 -5.270 1.00 90.75 174 LYS A N 1
ATOM 1374 C CA . LYS A 1 174 ? 3.625 10.186 -4.667 1.00 90.75 174 LYS A CA 1
ATOM 1375 C C . LYS A 1 174 ? 3.542 10.192 -3.133 1.00 90.75 174 LYS A C 1
ATOM 1377 O O . LYS A 1 174 ? 2.990 11.115 -2.535 1.00 90.75 174 LYS A O 1
ATOM 1382 N N . GLU A 1 175 ? 4.131 9.181 -2.510 1.00 91.06 175 GLU A N 1
ATOM 1383 C CA . GLU A 1 175 ? 4.120 8.961 -1.065 1.00 91.06 175 GLU A CA 1
ATOM 1384 C C . GLU A 1 175 ? 5.540 8.930 -0.488 1.00 91.06 175 GLU A C 1
ATOM 1386 O O . GLU A 1 175 ? 6.531 8.807 -1.210 1.00 91.06 175 GLU A O 1
ATOM 1391 N N . LYS A 1 176 ? 5.649 9.026 0.840 1.00 91.50 176 LYS A N 1
ATOM 1392 C CA . LYS A 1 176 ? 6.882 8.689 1.556 1.00 91.50 176 LYS A CA 1
ATOM 1393 C C . LYS A 1 176 ? 6.730 7.278 2.108 1.00 91.50 176 LYS A C 1
ATOM 1395 O O . LYS A 1 176 ? 5.808 7.044 2.883 1.00 91.50 176 LYS A O 1
ATOM 1400 N N . SER A 1 177 ? 7.643 6.372 1.766 1.00 93.50 177 SER A N 1
ATOM 1401 C CA . SER A 1 177 ? 7.617 5.012 2.304 1.00 93.50 177 SER A CA 1
ATOM 1402 C C . SER A 1 177 ? 7.686 5.022 3.832 1.00 93.50 177 SER A C 1
ATOM 1404 O O . SER A 1 177 ? 8.368 5.860 4.437 1.00 93.50 177 SER A O 1
ATOM 1406 N N . CYS A 1 178 ? 6.989 4.078 4.456 1.00 92.19 178 CYS A N 1
ATOM 1407 C CA . CYS A 1 178 ? 6.871 3.988 5.902 1.00 92.19 178 CYS A CA 1
ATOM 1408 C C . CYS A 1 178 ? 7.783 2.896 6.484 1.00 92.19 178 CYS A C 1
ATOM 1410 O O . CYS A 1 178 ? 8.381 2.079 5.781 1.00 92.19 178 CYS A O 1
ATOM 1412 N N . ASN A 1 179 ? 7.905 2.908 7.809 1.00 91.56 179 ASN A N 1
ATOM 1413 C CA . ASN A 1 179 ? 8.690 1.951 8.592 1.00 91.56 179 ASN A CA 1
ATOM 1414 C C . ASN A 1 179 ? 7.842 1.169 9.607 1.00 91.56 179 ASN A C 1
ATOM 1416 O O . ASN A 1 179 ? 8.380 0.404 10.413 1.00 91.56 179 ASN A O 1
ATOM 1420 N N . SER A 1 180 ? 6.533 1.414 9.605 1.00 92.62 180 SER A N 1
ATOM 1421 C CA . SER A 1 180 ? 5.582 0.796 10.513 1.00 92.62 180 SER A CA 1
ATOM 1422 C C . SER A 1 180 ? 4.187 0.770 9.910 1.00 92.62 180 SER A C 1
ATOM 1424 O O . SER A 1 180 ? 3.863 1.572 9.038 1.00 92.62 180 SER A O 1
ATOM 1426 N N . PHE A 1 181 ? 3.390 -0.181 10.374 1.00 95.69 181 PHE A N 1
ATOM 1427 C CA . PHE A 1 181 ? 1.992 -0.363 10.001 1.00 95.69 181 PHE A CA 1
ATOM 1428 C C . PHE A 1 181 ? 1.264 -1.093 11.132 1.00 95.69 181 PHE A C 1
ATOM 1430 O O . PHE A 1 181 ? 1.898 -1.648 12.030 1.00 95.69 181 PHE A O 1
ATOM 1437 N N . VAL A 1 182 ? -0.061 -1.134 11.086 1.00 96.44 182 VAL A N 1
ATOM 1438 C CA . VAL A 1 182 ? -0.882 -1.994 11.950 1.00 96.44 182 VAL A CA 1
ATOM 1439 C C . VAL A 1 182 ? -1.585 -3.058 11.120 1.00 96.44 182 VAL A C 1
ATOM 1441 O O . VAL A 1 182 ? -1.834 -2.878 9.926 1.00 96.44 182 VAL A O 1
ATOM 1444 N N . ILE A 1 183 ? -1.890 -4.187 11.758 1.00 96.75 183 ILE A N 1
ATOM 1445 C CA . ILE A 1 183 ? -2.710 -5.249 11.177 1.00 96.75 183 ILE A CA 1
ATOM 1446 C C . ILE A 1 183 ? -4.093 -5.150 11.807 1.00 96.75 183 ILE A C 1
ATOM 1448 O O . ILE A 1 183 ? -4.251 -5.335 13.011 1.00 96.75 183 ILE A O 1
ATOM 1452 N N . CYS A 1 184 ? -5.084 -4.881 10.974 1.00 97.19 184 CYS A N 1
ATOM 1453 C CA . CYS A 1 184 ? -6.473 -4.741 11.362 1.00 97.19 184 CYS A CA 1
ATOM 1454 C C . CYS A 1 184 ? -7.240 -6.036 11.080 1.00 97.19 184 CYS A C 1
ATOM 1456 O O . CYS A 1 184 ? -7.037 -6.686 10.053 1.00 97.19 184 CYS A O 1
ATOM 1458 N N . ASP A 1 185 ? -8.185 -6.359 11.959 1.00 97.62 185 ASP A N 1
ATOM 1459 C CA . ASP A 1 185 ? -9.326 -7.209 11.637 1.00 97.62 185 ASP A CA 1
ATOM 1460 C C . ASP A 1 185 ? -10.203 -6.458 10.633 1.00 97.62 185 ASP A C 1
ATOM 1462 O O . ASP A 1 185 ? -10.692 -5.355 10.899 1.00 97.62 185 ASP A O 1
ATOM 1466 N N . ARG A 1 186 ? -10.369 -7.052 9.452 1.00 96.94 186 ARG A N 1
ATOM 1467 C CA . ARG A 1 186 ? -11.042 -6.403 8.331 1.00 96.94 186 ARG A CA 1
ATOM 1468 C C . ARG A 1 186 ? -12.498 -6.076 8.641 1.00 96.94 186 ARG A C 1
ATOM 1470 O O . ARG A 1 186 ? -12.959 -4.992 8.292 1.00 96.94 186 ARG A O 1
ATOM 1477 N N . LEU A 1 187 ? -13.217 -7.004 9.272 1.00 97.12 187 LEU A N 1
ATOM 1478 C CA . LEU A 1 187 ? -14.647 -6.857 9.518 1.00 97.12 187 LEU A CA 1
ATOM 1479 C C . L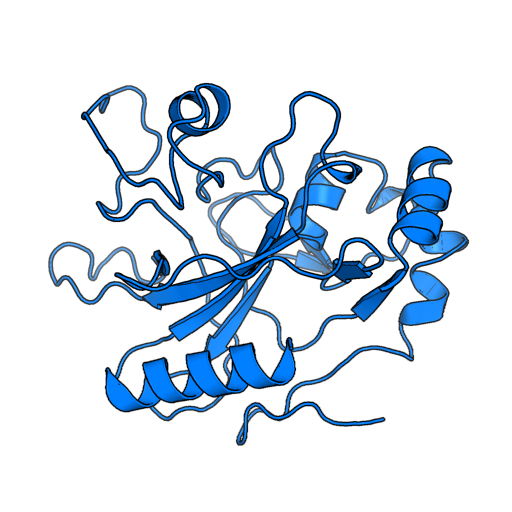EU A 1 187 ? -14.900 -5.760 10.552 1.00 97.12 187 LEU A C 1
ATOM 1481 O O . LEU A 1 187 ? -15.760 -4.909 10.337 1.00 97.12 187 LEU A O 1
ATOM 1485 N N . LYS A 1 188 ? -14.125 -5.746 11.641 1.00 97.69 188 LYS A N 1
ATOM 1486 C CA . LYS A 1 188 ? -14.218 -4.695 12.663 1.00 97.69 188 LYS A CA 1
ATOM 1487 C C . LYS A 1 188 ? -13.880 -3.329 12.084 1.00 97.69 188 LYS A C 1
ATOM 1489 O O . LYS A 1 188 ? -14.638 -2.386 12.291 1.00 97.69 188 LYS A O 1
ATOM 1494 N N . PHE A 1 189 ? -12.793 -3.240 11.314 1.00 97.31 189 PHE A N 1
ATOM 1495 C CA . PHE A 1 189 ? -12.407 -1.987 10.675 1.00 97.31 189 PHE A CA 1
ATOM 1496 C C . PHE A 1 189 ? -13.498 -1.467 9.738 1.00 97.31 189 PHE A C 1
ATOM 1498 O O . PHE A 1 189 ? -13.891 -0.308 9.838 1.00 97.31 189 PHE A O 1
ATOM 1505 N N . GLN A 1 190 ? -14.035 -2.339 8.880 1.00 96.62 190 GLN A N 1
ATOM 1506 C CA . GLN A 1 190 ? -15.101 -1.978 7.953 1.00 96.62 190 GLN A CA 1
ATOM 1507 C C . GLN A 1 190 ? -16.356 -1.492 8.680 1.00 96.62 190 GLN A C 1
ATOM 1509 O O . GLN A 1 190 ? -16.886 -0.439 8.337 1.00 96.62 190 GLN A O 1
ATOM 1514 N N . GLN A 1 191 ? -16.805 -2.212 9.707 1.00 97.12 191 GLN A N 1
ATOM 1515 C CA . GLN A 1 191 ? -17.985 -1.831 10.481 1.00 97.12 191 GLN A CA 1
ATOM 1516 C C . GLN A 1 191 ? -17.822 -0.469 11.165 1.00 97.12 191 GLN A C 1
ATOM 1518 O O . GLN A 1 191 ? -18.768 0.315 11.189 1.00 97.12 191 GLN A O 1
ATOM 1523 N N . SER A 1 192 ? -16.646 -0.178 11.728 1.00 97.31 192 SER A N 1
ATOM 1524 C CA . SER A 1 192 ? -16.381 1.120 12.356 1.00 97.31 192 SER A CA 1
ATOM 1525 C C . SER A 1 192 ? -16.254 2.242 11.319 1.00 97.31 192 SER A C 1
ATOM 1527 O O . SER A 1 192 ? -16.766 3.337 11.547 1.00 97.31 192 SER A O 1
ATOM 1529 N N . TYR A 1 193 ? -15.651 1.977 10.155 1.00 96.69 193 TYR A N 1
ATOM 1530 C CA . TYR A 1 193 ? -15.581 2.934 9.042 1.00 96.69 193 TYR A CA 1
ATOM 1531 C C . TYR A 1 193 ? -16.967 3.294 8.498 1.00 96.69 193 TYR A C 1
ATOM 1533 O O . TYR A 1 193 ? -17.290 4.470 8.378 1.00 96.69 193 TYR A O 1
ATOM 1541 N N . GLU A 1 194 ? -17.832 2.305 8.264 1.00 95.62 194 GLU A N 1
ATOM 1542 C CA . GLU A 1 194 ? -19.207 2.523 7.784 1.00 95.62 194 GLU A CA 1
ATOM 1543 C C . GLU A 1 194 ? -20.066 3.344 8.765 1.00 95.62 194 GLU A C 1
ATOM 1545 O O . GLU A 1 194 ? -21.030 3.988 8.353 1.00 95.62 194 GLU A O 1
ATOM 1550 N N . ARG A 1 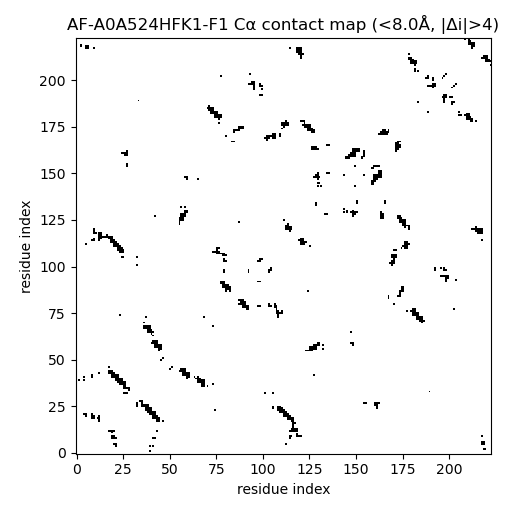195 ? -19.710 3.365 10.057 1.00 96.75 195 ARG A N 1
ATOM 1551 C CA . ARG A 1 195 ? -20.338 4.221 11.079 1.00 96.75 195 ARG A CA 1
ATOM 1552 C C . ARG A 1 195 ? -19.732 5.627 11.177 1.00 96.75 195 ARG A C 1
ATOM 1554 O O . ARG A 1 195 ? -20.208 6.418 11.990 1.00 96.75 195 ARG A O 1
ATOM 1561 N N . GLY A 1 196 ? -18.684 5.941 10.412 1.00 96.75 196 GLY A N 1
ATOM 1562 C CA . GLY A 1 196 ? -17.912 7.181 10.564 1.00 96.75 196 GLY A CA 1
ATOM 1563 C C . GLY A 1 196 ? -17.154 7.242 11.896 1.00 96.75 196 GLY A C 1
ATOM 1564 O O . GLY A 1 196 ? -17.030 8.307 12.501 1.00 96.75 196 GLY A O 1
ATOM 1565 N N . LYS A 1 197 ? -16.738 6.078 12.410 1.00 97.75 197 LYS A N 1
ATOM 1566 C CA . LYS A 1 197 ? -16.102 5.895 13.725 1.00 97.75 197 LYS A CA 1
ATOM 1567 C C . LYS A 1 197 ? -14.847 5.023 13.666 1.00 97.75 197 LYS A C 1
ATOM 1569 O O . LYS A 1 197 ? -14.453 4.412 14.658 1.00 97.75 197 LYS A O 1
ATOM 1574 N N . ALA A 1 198 ? -14.222 4.927 12.491 1.00 96.88 198 ALA A N 1
ATOM 1575 C CA . ALA A 1 198 ? -13.059 4.071 12.268 1.00 96.88 198 ALA A CA 1
ATOM 1576 C C . ALA A 1 198 ? -11.922 4.348 13.256 1.00 96.88 198 ALA A C 1
ATOM 1578 O O . ALA A 1 198 ? -11.312 3.401 13.755 1.00 96.88 198 ALA A O 1
ATOM 1579 N N . TYR A 1 199 ? -11.640 5.617 13.558 1.00 97.19 199 TYR A N 1
ATOM 1580 C CA . TYR A 1 199 ? -10.550 5.954 14.459 1.00 97.19 199 TYR A CA 1
ATOM 1581 C C . TYR A 1 199 ? -10.945 5.743 15.918 1.00 97.19 199 TYR A C 1
ATOM 1583 O O . TYR A 1 199 ? -10.294 4.970 16.624 1.00 97.19 199 TYR A O 1
ATOM 1591 N N . SER A 1 200 ? -12.022 6.396 16.358 1.00 97.19 200 SER A N 1
ATOM 1592 C CA . SER A 1 200 ? -12.408 6.442 17.768 1.00 97.19 200 SER A CA 1
ATOM 1593 C C . SER A 1 200 ? -12.859 5.094 18.338 1.00 97.19 200 SER A C 1
ATOM 1595 O O . SER A 1 200 ? -12.624 4.853 19.519 1.00 97.19 200 SER A O 1
ATOM 1597 N N . GLU A 1 201 ? -13.458 4.213 17.527 1.00 97.12 201 GLU A N 1
ATOM 1598 C CA . GLU A 1 201 ? -13.922 2.885 17.964 1.00 97.12 201 GLU A CA 1
ATOM 1599 C C . GLU A 1 201 ? -12.945 1.744 17.648 1.00 97.12 201 GLU A C 1
ATOM 1601 O O . GLU A 1 201 ? -13.189 0.615 18.078 1.00 97.12 201 GLU A O 1
ATOM 1606 N N . TYR A 1 202 ? -11.900 1.973 16.843 1.00 96.69 202 TYR A N 1
ATOM 1607 C CA . TYR A 1 202 ? -11.049 0.868 16.394 1.00 96.69 202 TYR A CA 1
ATOM 1608 C C . TYR A 1 202 ? -9.567 1.210 16.231 1.00 96.69 202 TYR A C 1
ATOM 1610 O O . TYR A 1 202 ? -8.738 0.633 16.931 1.00 96.69 202 TYR A O 1
ATOM 1618 N N . LEU A 1 203 ? -9.199 2.119 15.320 1.00 96.31 203 LEU A N 1
ATOM 1619 C CA . LEU A 1 203 ? -7.782 2.327 14.986 1.00 96.31 203 LEU A CA 1
ATOM 1620 C C . LEU A 1 203 ? -6.967 2.901 16.150 1.00 96.31 203 LEU A C 1
ATOM 1622 O O . LEU A 1 203 ? -5.795 2.553 16.282 1.00 96.31 203 LEU A O 1
ATOM 1626 N N . LYS A 1 204 ? -7.574 3.738 17.002 1.00 95.50 204 LYS A N 1
ATOM 1627 C CA . LYS A 1 204 ? -6.900 4.322 18.169 1.00 95.50 204 LYS A CA 1
ATOM 1628 C C . LYS A 1 204 ? -6.319 3.247 19.096 1.00 95.50 204 LYS A C 1
ATOM 1630 O O . LYS A 1 204 ? -5.203 3.395 19.583 1.00 95.50 204 LYS A O 1
ATOM 1635 N N . ASP A 1 205 ? -7.039 2.146 19.289 1.00 94.69 205 ASP A N 1
ATOM 1636 C CA . ASP A 1 205 ? -6.611 1.055 20.174 1.00 94.69 205 ASP A CA 1
ATOM 1637 C C . ASP A 1 205 ? -5.500 0.189 19.551 1.00 94.69 205 ASP A C 1
ATOM 1639 O O . ASP A 1 205 ? -4.859 -0.608 20.237 1.00 94.69 205 ASP A O 1
ATOM 1643 N N . LEU A 1 206 ? -5.247 0.338 18.246 1.00 93.62 206 LEU A N 1
ATOM 1644 C CA . LEU A 1 206 ? -4.187 -0.376 17.533 1.00 93.62 206 LEU A CA 1
ATOM 1645 C C . LEU A 1 206 ? -2.861 0.387 17.501 1.00 93.62 206 LEU A C 1
ATOM 1647 O O . LEU A 1 206 ? -1.863 -0.182 17.054 1.00 93.62 206 LEU A O 1
ATOM 1651 N N . GLU A 1 207 ? -2.805 1.635 17.975 1.00 87.44 207 GLU A N 1
ATOM 1652 C CA . GLU A 1 207 ? -1.569 2.428 17.952 1.00 87.44 207 GLU A CA 1
ATOM 1653 C C . GLU A 1 207 ? -0.423 1.756 18.719 1.00 87.44 207 GLU A C 1
ATOM 1655 O O . GLU A 1 207 ? 0.707 1.730 18.227 1.00 87.44 207 GLU A O 1
ATOM 1660 N N . ASP A 1 208 ? -0.726 1.134 19.860 1.00 86.25 208 ASP A N 1
ATOM 1661 C CA . ASP A 1 208 ? 0.244 0.384 20.672 1.00 86.25 208 ASP A CA 1
ATOM 1662 C C . ASP A 1 208 ? 0.633 -0.964 20.039 1.00 86.25 208 ASP A C 1
ATOM 1664 O O . ASP A 1 208 ? 1.665 -1.552 20.366 1.00 86.25 208 ASP A O 1
ATOM 1668 N N . SER A 1 209 ? -0.168 -1.443 19.083 1.00 88.50 209 SER A N 1
ATOM 1669 C CA . SER A 1 209 ? 0.059 -2.679 18.325 1.00 88.50 209 SER A CA 1
ATOM 1670 C C . SER A 1 209 ? 0.772 -2.439 16.987 1.00 88.50 209 SER A C 1
ATOM 1672 O O . SER A 1 209 ? 0.797 -3.329 16.129 1.00 88.50 209 SER A O 1
ATOM 1674 N N . LYS A 1 210 ? 1.358 -1.249 16.783 1.00 90.38 210 LYS A N 1
ATOM 1675 C CA . LYS A 1 210 ? 2.169 -0.937 15.598 1.00 90.38 210 LYS A CA 1
ATOM 1676 C C . LYS A 1 210 ? 3.303 -1.942 15.428 1.00 90.38 210 LYS A C 1
ATOM 1678 O O . LYS A 1 210 ? 4.136 -2.157 16.307 1.00 90.38 210 LYS A O 1
ATOM 1683 N N . VAL A 1 211 ? 3.355 -2.519 14.237 1.00 90.31 211 VAL A N 1
ATOM 1684 C CA . VAL A 1 211 ? 4.436 -3.377 13.774 1.00 90.31 211 VAL A CA 1
ATOM 1685 C C . VAL A 1 211 ? 5.543 -2.473 13.255 1.00 90.31 211 VAL A C 1
ATOM 1687 O O . VAL A 1 211 ? 5.377 -1.817 12.230 1.00 90.31 211 VAL A O 1
ATOM 1690 N N . TYR A 1 212 ? 6.678 -2.445 13.948 1.00 89.12 212 TYR A N 1
ATOM 1691 C CA . TYR A 1 212 ? 7.860 -1.701 13.517 1.00 89.12 212 TYR A CA 1
ATOM 1692 C C . TYR A 1 212 ? 8.854 -2.608 12.808 1.00 89.12 212 TYR A C 1
ATOM 1694 O O . TYR A 1 212 ? 8.995 -3.787 13.133 1.00 89.12 212 TYR A O 1
ATOM 1702 N N . LEU A 1 213 ? 9.592 -2.042 11.860 1.00 86.31 213 LEU A N 1
ATOM 1703 C CA . LEU A 1 213 ? 10.652 -2.744 11.151 1.00 86.31 213 LEU A CA 1
ATOM 1704 C C . LEU A 1 213 ? 12.021 -2.223 11.574 1.00 86.31 213 LEU A C 1
ATOM 1706 O O . LEU A 1 213 ? 12.262 -1.018 11.656 1.00 86.31 213 LEU A O 1
ATOM 1710 N N . ASN A 1 214 ? 12.947 -3.143 11.823 1.00 85.38 214 ASN A N 1
ATOM 1711 C CA . ASN A 1 214 ? 14.323 -2.800 12.141 1.00 85.38 214 ASN A CA 1
ATOM 1712 C C . ASN A 1 214 ? 15.026 -2.234 10.890 1.00 85.38 214 ASN A C 1
ATOM 1714 O O . ASN A 1 214 ? 15.116 -2.943 9.884 1.00 85.38 214 ASN A O 1
ATOM 1718 N N . PRO A 1 215 ? 15.606 -1.019 10.942 1.00 83.25 215 PRO A N 1
ATOM 1719 C CA . PRO A 1 215 ? 16.230 -0.400 9.771 1.00 83.25 215 PRO A CA 1
ATOM 1720 C C . PRO A 1 215 ? 17.388 -1.186 9.146 1.00 83.25 215 PRO A C 1
ATOM 1722 O O . PRO A 1 215 ? 17.629 -1.104 7.942 1.00 83.25 215 PRO A O 1
ATOM 1725 N N . HIS A 1 216 ? 18.112 -1.965 9.949 1.00 81.31 216 HIS A N 1
ATOM 1726 C CA . HIS A 1 216 ? 19.305 -2.686 9.510 1.00 81.31 216 HIS A CA 1
ATOM 1727 C C . HIS A 1 216 ? 18.993 -4.080 8.977 1.00 81.31 216 HIS A C 1
ATOM 1729 O O . HIS A 1 216 ? 19.655 -4.547 8.051 1.00 81.31 216 HIS A O 1
ATOM 1735 N N . THR A 1 217 ? 18.008 -4.754 9.567 1.00 78.38 217 THR A N 1
ATOM 1736 C CA . THR A 1 217 ? 17.686 -6.143 9.219 1.00 78.38 217 THR A CA 1
ATOM 1737 C C . THR A 1 217 ? 16.417 -6.271 8.382 1.00 78.38 217 THR A C 1
ATOM 1739 O O . THR A 1 217 ? 16.231 -7.297 7.733 1.00 78.38 217 THR A O 1
ATOM 1742 N N . GLY A 1 218 ? 15.544 -5.260 8.380 1.00 75.06 218 GLY A N 1
ATOM 1743 C CA . GLY A 1 218 ? 14.210 -5.339 7.783 1.00 75.06 218 GLY A CA 1
ATOM 1744 C C . GLY A 1 218 ? 13.255 -6.271 8.526 1.00 75.06 218 GLY A C 1
ATOM 1745 O O . GLY A 1 218 ? 12.144 -6.508 8.058 1.00 75.06 218 GLY A O 1
ATOM 1746 N N . ASN A 1 219 ? 13.683 -6.824 9.664 1.00 82.25 219 ASN A N 1
ATOM 1747 C CA . ASN A 1 219 ? 12.872 -7.742 10.447 1.00 82.25 219 ASN A CA 1
ATOM 1748 C C . ASN A 1 219 ? 11.849 -6.967 11.269 1.00 82.25 219 ASN A C 1
ATOM 1750 O O . ASN A 1 219 ? 12.140 -5.881 11.776 1.00 82.25 219 ASN A O 1
ATOM 1754 N N . ILE A 1 220 ? 10.684 -7.579 11.459 1.00 83.50 220 ILE A N 1
ATOM 1755 C CA . ILE A 1 220 ? 9.680 -7.094 12.400 1.00 83.50 220 ILE A CA 1
ATOM 1756 C C . ILE A 1 220 ? 10.276 -7.084 13.811 1.00 83.50 220 ILE A C 1
ATOM 1758 O O . ILE A 1 220 ? 10.767 -8.106 14.298 1.00 83.50 220 ILE A O 1
ATOM 1762 N N . ILE A 1 221 ? 10.218 -5.923 14.455 1.00 80.50 221 ILE A N 1
ATOM 1763 C CA . ILE A 1 221 ? 10.483 -5.748 15.876 1.00 80.50 221 ILE A CA 1
ATOM 1764 C C . ILE A 1 221 ? 9.205 -6.179 16.592 1.00 80.50 221 ILE A C 1
ATOM 1766 O O . ILE A 1 221 ? 8.145 -5.590 16.386 1.00 80.50 221 ILE A O 1
ATOM 1770 N N . LYS A 1 222 ? 9.291 -7.253 17.378 1.00 65.25 222 LYS A N 1
ATOM 1771 C CA . LYS A 1 222 ? 8.201 -7.625 18.280 1.00 65.25 222 LYS A CA 1
ATOM 1772 C C . LYS A 1 222 ? 8.248 -6.675 19.473 1.00 65.25 222 LYS A C 1
ATOM 1774 O O . LYS A 1 222 ? 9.286 -6.627 20.135 1.00 65.25 222 LYS A O 1
ATOM 1779 N N . ASN A 1 223 ? 7.160 -5.944 19.691 1.00 56.12 223 ASN A N 1
ATOM 1780 C CA . ASN A 1 223 ? 6.885 -5.298 20.971 1.00 56.12 223 ASN A CA 1
ATOM 1781 C C . ASN A 1 223 ? 6.359 -6.336 21.965 1.00 56.12 223 ASN A C 1
ATOM 1783 O O . ASN A 1 223 ? 5.690 -7.296 21.506 1.00 56.12 223 ASN A O 1
#

Mean predicted aligned error: 5.0 Å

Radius of gyration: 16.58 Å; Cα contacts (8 Å, |Δi|>4): 500; chains: 1; bounding box: 43×32×47 Å

pLDDT: mean 89.6, std 11.43, range [46.5, 98.69]

Sequence (223 aa):
MISAALTTARSIAAKEQRYAGVRFQLAYNSQGILKASQYMIFIHKESNPKYDSLSDEFHAVDGIEPLKLPESIIVTDLRYRTKSEIYPGSEAIKGDDNIDETKELIDTTTFSIIFSPSGRMVNHDVRVRNRDGEGDYPSYDNEIRDEIFNKMAKVVAGIAMFYQDDYAGYGLGKEKSCNSFVICDRLKFQQSYERGKAYSEYLKDLEDSKVYLNPHTGNIIKN